Protein AF-A0A812BAP0-F1 (afdb_monomer_lite)

Radius of gyration: 47.54 Å; chains: 1; bounding box: 132×73×142 Å

Organism: Acanthosepion pharaonis (NCBI:txid158019)

Structure (mmCIF, N/CA/C/O backbone):
data_AF-A0A812BAP0-F1
#
_entry.id   AF-A0A812BAP0-F1
#
loop_
_atom_site.group_PDB
_atom_site.id
_atom_site.type_symbol
_atom_site.label_atom_id
_atom_site.label_alt_id
_atom_site.label_comp_id
_atom_site.label_asym_id
_atom_site.label_entity_id
_atom_site.label_seq_id
_atom_site.pdbx_PDB_ins_code
_atom_site.Cartn_x
_atom_site.Cartn_y
_atom_site.Cartn_z
_atom_site.occupancy
_atom_site.B_iso_or_equiv
_atom_site.auth_seq_id
_atom_site.auth_comp_id
_atom_site.auth_asym_id
_atom_site.auth_atom_id
_atom_site.pdbx_PDB_model_num
ATOM 1 N N . MET A 1 1 ? 68.201 -1.875 -57.835 1.00 40.97 1 MET A N 1
ATOM 2 C CA . MET A 1 1 ? 67.893 -0.607 -58.523 1.00 40.97 1 MET A CA 1
ATOM 3 C C . MET A 1 1 ? 67.011 -0.984 -59.705 1.00 40.97 1 MET A C 1
ATOM 5 O O . MET A 1 1 ? 67.448 -1.806 -60.489 1.00 40.97 1 MET A O 1
ATOM 9 N N . ASP A 1 2 ? 65.737 -0.622 -59.831 1.00 42.19 2 ASP A N 1
ATOM 10 C CA . ASP A 1 2 ? 64.957 0.425 -59.176 1.00 42.19 2 ASP A CA 1
ATOM 11 C C . ASP A 1 2 ? 63.462 0.088 -59.202 1.00 42.19 2 ASP A C 1
ATOM 13 O O . ASP A 1 2 ? 62.954 -0.503 -60.154 1.00 42.19 2 ASP A O 1
ATOM 17 N N . GLN A 1 3 ? 62.762 0.508 -58.149 1.00 43.91 3 GLN A N 1
ATOM 18 C CA . GLN A 1 3 ? 61.306 0.583 -58.102 1.00 43.91 3 GLN A CA 1
ATOM 19 C C . GLN A 1 3 ? 60.842 1.856 -58.825 1.00 43.91 3 GLN A C 1
ATOM 21 O O . GLN A 1 3 ? 61.352 2.944 -58.564 1.00 43.91 3 GLN A O 1
ATOM 26 N N . LYS A 1 4 ? 59.826 1.748 -59.680 1.00 45.56 4 LYS A N 1
ATOM 27 C CA . LYS A 1 4 ? 58.996 2.877 -60.130 1.00 45.56 4 LYS A CA 1
ATOM 28 C C . LYS A 1 4 ? 57.551 2.393 -60.165 1.00 45.56 4 LYS A C 1
ATOM 30 O O . LYS A 1 4 ? 57.311 1.270 -60.579 1.00 45.56 4 LYS A O 1
ATOM 35 N N . SER A 1 5 ? 56.519 3.155 -59.857 1.00 49.06 5 SER A N 1
ATOM 36 C CA . SER A 1 5 ? 56.294 4.372 -59.083 1.00 49.06 5 SER A CA 1
ATOM 37 C C . SER A 1 5 ? 54.770 4.496 -59.150 1.00 49.06 5 SER A C 1
ATOM 39 O O . SER A 1 5 ? 54.186 4.433 -60.233 1.00 49.06 5 SER A O 1
ATOM 41 N N . VAL A 1 6 ? 54.124 4.558 -57.992 1.00 54.75 6 VAL A N 1
ATOM 42 C CA . VAL A 1 6 ? 52.671 4.666 -57.837 1.00 54.75 6 VAL A CA 1
ATOM 43 C C . VAL A 1 6 ? 52.218 6.055 -58.272 1.00 54.75 6 VAL A C 1
ATOM 45 O O . VAL A 1 6 ? 52.682 7.039 -57.706 1.00 54.75 6 VAL A O 1
ATOM 48 N N . VAL A 1 7 ? 51.239 6.149 -59.176 1.00 45.28 7 VAL A N 1
ATOM 49 C CA . VAL A 1 7 ? 50.392 7.349 -59.272 1.00 45.28 7 VAL A CA 1
ATOM 50 C C . VAL A 1 7 ? 48.935 6.929 -59.460 1.00 45.28 7 VAL A C 1
ATOM 52 O O . VAL A 1 7 ? 48.417 6.834 -60.569 1.00 45.28 7 VAL A O 1
ATOM 55 N N . SER A 1 8 ? 48.273 6.659 -58.335 1.00 48.34 8 SER A N 1
ATOM 56 C CA . SER A 1 8 ? 46.820 6.524 -58.271 1.00 48.34 8 SER A CA 1
ATOM 57 C C . SER A 1 8 ? 46.165 7.901 -58.232 1.00 48.34 8 SER A C 1
ATOM 59 O O . SER A 1 8 ? 46.428 8.712 -57.342 1.00 48.34 8 SER A O 1
ATOM 61 N N . ASN A 1 9 ? 45.263 8.113 -59.187 1.00 50.53 9 ASN A N 1
ATOM 62 C CA . ASN A 1 9 ? 44.262 9.172 -59.226 1.00 50.53 9 ASN A CA 1
ATOM 63 C C . ASN A 1 9 ? 43.607 9.404 -57.855 1.00 50.53 9 ASN A C 1
ATOM 65 O O . ASN A 1 9 ? 42.985 8.501 -57.294 1.00 50.53 9 ASN A O 1
ATOM 69 N N . ARG A 1 10 ? 43.624 10.649 -57.371 1.00 53.41 10 ARG A N 1
ATOM 70 C CA . ARG A 1 10 ? 42.601 11.139 -56.438 1.00 53.41 10 ARG A CA 1
ATOM 71 C C . ARG A 1 10 ? 42.047 12.467 -56.920 1.00 53.41 10 ARG A C 1
ATOM 73 O O . ARG A 1 10 ? 42.516 13.546 -56.568 1.00 53.41 10 ARG A O 1
ATOM 80 N N . THR A 1 11 ? 40.993 12.343 -57.713 1.00 51.78 11 THR A N 1
ATOM 81 C CA . THR A 1 11 ? 40.000 13.374 -57.989 1.00 51.78 11 THR A CA 1
ATOM 82 C C . THR A 1 11 ? 39.493 13.916 -56.651 1.00 51.78 11 THR A C 1
ATOM 84 O O . THR A 1 11 ? 38.839 13.219 -55.877 1.00 51.78 11 THR A O 1
ATOM 87 N N . ARG A 1 12 ? 39.862 15.156 -56.331 1.00 52.16 12 ARG A N 1
ATOM 88 C CA . ARG A 1 12 ? 39.456 15.852 -55.106 1.00 52.16 12 ARG A CA 1
ATOM 89 C C . ARG A 1 12 ? 37.979 16.242 -55.247 1.00 52.16 12 ARG A C 1
ATOM 91 O O . ARG A 1 12 ? 37.667 17.266 -55.849 1.00 52.16 12 ARG A O 1
ATOM 98 N N . SER A 1 13 ? 37.067 15.434 -54.705 1.00 54.16 13 SER A N 1
ATOM 99 C CA . SER A 1 13 ? 35.648 15.783 -54.587 1.00 54.16 13 SER A CA 1
ATOM 100 C C . SER A 1 13 ? 35.487 16.931 -53.582 1.00 54.16 13 SER A C 1
ATOM 102 O O . SER A 1 13 ? 35.484 16.754 -52.368 1.00 54.16 13 SER A O 1
ATOM 104 N N . ARG A 1 14 ? 35.385 18.163 -54.088 1.00 56.78 14 ARG A N 1
ATOM 105 C CA . ARG A 1 14 ? 35.147 19.374 -53.279 1.00 56.78 14 ARG A CA 1
ATOM 106 C C . ARG A 1 14 ? 33.665 19.613 -52.954 1.00 56.78 14 ARG A C 1
ATOM 108 O O . ARG A 1 14 ? 33.292 20.728 -52.611 1.00 56.78 14 ARG A O 1
ATOM 115 N N . PHE A 1 15 ? 32.814 18.591 -53.024 1.00 54.56 15 PHE A N 1
ATOM 116 C CA . PHE A 1 15 ? 31.372 18.754 -52.839 1.00 54.56 15 PHE A CA 1
ATOM 117 C C . PHE A 1 15 ? 30.792 17.652 -51.940 1.00 54.56 15 PHE A C 1
ATOM 119 O O . PHE A 1 15 ? 30.201 16.692 -52.416 1.00 54.56 15 PHE A O 1
ATOM 126 N N . SER A 1 16 ? 31.002 17.754 -50.622 1.00 55.56 16 SER A N 1
ATOM 127 C CA . SER A 1 16 ? 30.275 16.918 -49.641 1.00 55.56 16 SER A CA 1
ATOM 128 C C . SER A 1 16 ? 30.126 17.512 -48.228 1.00 55.56 16 SER A C 1
ATOM 130 O O . SER A 1 16 ? 29.439 16.930 -47.396 1.00 55.56 16 SER A O 1
ATOM 132 N N . SER A 1 17 ? 30.701 18.686 -47.921 1.00 57.88 17 SER A N 1
ATOM 133 C CA . SER A 1 17 ? 30.733 19.212 -46.537 1.00 57.88 17 SER A CA 1
ATOM 134 C C . SER A 1 17 ? 29.555 20.127 -46.155 1.00 57.88 17 SER A C 1
ATOM 136 O O . SER A 1 17 ? 29.166 20.165 -44.989 1.00 57.88 17 SER A O 1
ATOM 138 N N . ALA A 1 18 ? 28.951 20.843 -47.110 1.00 59.50 18 ALA A N 1
ATOM 139 C CA . ALA A 1 18 ? 27.829 21.753 -46.850 1.00 59.50 18 ALA A CA 1
ATOM 140 C C . ALA A 1 18 ? 26.566 21.073 -46.264 1.00 59.50 18 ALA A C 1
ATOM 142 O O . ALA A 1 18 ? 26.061 21.571 -45.255 1.00 59.50 18 ALA A O 1
ATOM 143 N N . PRO A 1 19 ? 26.075 19.929 -46.794 1.00 65.75 19 PRO A N 1
ATOM 144 C CA . PRO A 1 19 ? 24.905 19.261 -46.215 1.00 65.75 19 PRO A CA 1
ATOM 145 C C . PRO A 1 19 ? 25.179 18.723 -44.802 1.00 65.75 19 PRO A C 1
ATOM 147 O O . PRO A 1 19 ? 24.307 18.793 -43.943 1.00 65.75 19 PRO A O 1
ATOM 150 N N . SER A 1 20 ? 26.406 18.275 -44.514 1.00 72.06 20 SER A N 1
ATOM 151 C CA . SER A 1 20 ? 26.779 17.774 -43.184 1.00 72.06 20 SER A CA 1
ATOM 152 C C . SER A 1 20 ? 26.798 18.872 -42.115 1.00 72.06 20 SER A C 1
ATOM 154 O O . SER A 1 20 ? 26.376 18.629 -40.988 1.00 72.06 20 SER A O 1
ATOM 156 N N . LYS A 1 21 ? 27.256 20.087 -42.451 1.00 81.75 21 LYS A N 1
ATOM 157 C CA . LYS A 1 21 ? 27.250 21.227 -41.517 1.00 81.75 21 LYS A CA 1
ATOM 158 C C . LYS A 1 21 ? 25.835 21.732 -41.237 1.00 81.75 21 LYS A C 1
ATOM 160 O O . LYS A 1 21 ? 25.510 22.027 -40.093 1.00 81.75 21 LYS A O 1
ATOM 165 N N . ALA A 1 22 ? 24.980 21.780 -42.259 1.00 83.06 22 ALA A N 1
ATOM 166 C CA . ALA A 1 22 ? 23.578 22.161 -42.091 1.00 83.06 22 ALA A CA 1
ATOM 167 C C . ALA A 1 22 ? 22.813 21.183 -41.179 1.00 83.06 22 ALA A C 1
ATOM 169 O O . ALA A 1 22 ? 21.964 21.605 -40.397 1.00 83.06 22 ALA A O 1
ATOM 170 N N . LEU A 1 23 ? 23.132 19.886 -41.246 1.00 86.94 23 LEU A N 1
ATOM 171 C CA . LEU A 1 23 ? 22.568 18.877 -40.347 1.00 86.94 23 LEU A CA 1
ATOM 172 C C . LEU A 1 23 ? 23.047 19.045 -38.900 1.00 86.94 23 LEU A C 1
ATOM 174 O O . LEU A 1 23 ? 22.227 18.952 -37.992 1.00 86.94 23 LEU A O 1
ATOM 178 N N . ALA A 1 24 ? 24.331 19.345 -38.684 1.00 86.81 24 ALA A N 1
ATOM 179 C CA . ALA A 1 24 ? 24.871 19.584 -37.344 1.00 86.81 24 ALA A CA 1
ATOM 180 C C . ALA A 1 24 ? 24.184 20.773 -36.649 1.00 86.81 24 ALA A C 1
ATOM 182 O O . ALA A 1 24 ? 23.691 20.631 -35.536 1.00 86.81 24 ALA A O 1
ATOM 183 N N . VAL A 1 25 ? 24.033 21.902 -37.351 1.00 93.31 25 VAL A N 1
ATOM 184 C CA . VAL A 1 25 ? 23.335 23.087 -36.817 1.00 93.31 25 VAL A CA 1
ATOM 185 C C . VAL A 1 25 ? 21.867 22.785 -36.490 1.00 93.31 25 VAL A C 1
ATOM 187 O O . VAL A 1 25 ? 21.340 23.254 -35.485 1.00 93.31 25 VAL A O 1
ATOM 190 N N . ARG A 1 26 ? 21.187 21.970 -37.310 1.00 89.25 26 ARG A N 1
ATOM 191 C CA . ARG A 1 26 ? 19.809 21.537 -37.022 1.00 89.25 26 ARG A CA 1
ATOM 192 C C . ARG A 1 26 ? 19.734 20.639 -35.788 1.00 89.25 26 ARG A C 1
ATOM 194 O O . ARG A 1 26 ? 18.820 20.809 -34.990 1.00 89.25 26 ARG A O 1
ATOM 201 N N . ALA A 1 27 ? 20.681 19.721 -35.620 1.00 93.31 27 ALA A N 1
ATOM 202 C CA . ALA A 1 27 ? 20.744 18.860 -34.442 1.00 93.31 27 ALA A CA 1
ATOM 203 C C . ALA A 1 27 ? 20.991 19.668 -33.156 1.00 93.31 27 ALA A C 1
ATOM 205 O O . ALA A 1 27 ? 20.333 19.425 -32.149 1.00 93.31 27 ALA A O 1
ATOM 206 N N . GLU A 1 28 ? 21.875 20.668 -33.204 1.00 90.00 28 GLU A N 1
ATOM 207 C CA . GLU A 1 28 ? 22.127 21.583 -32.082 1.00 90.00 28 GLU A CA 1
ATOM 208 C C . GLU A 1 28 ? 20.892 22.424 -31.731 1.00 90.00 28 GLU A C 1
ATOM 210 O O . GLU A 1 28 ? 20.547 22.562 -30.559 1.00 90.00 28 GLU A O 1
ATOM 215 N N . LEU A 1 29 ? 20.173 22.935 -32.735 1.00 96.00 29 LEU A N 1
ATOM 216 C CA . LEU A 1 29 ? 18.938 23.694 -32.532 1.00 96.00 29 LEU A CA 1
ATOM 217 C C . LEU A 1 29 ? 17.822 22.835 -31.916 1.00 96.00 29 LEU A C 1
ATOM 219 O O . LEU A 1 29 ? 17.140 23.283 -30.996 1.00 96.00 29 LEU A O 1
ATOM 223 N N . GLU A 1 30 ? 17.639 21.602 -32.389 1.00 90.12 30 GLU A N 1
ATOM 224 C CA . GLU A 1 30 ? 16.666 20.670 -31.805 1.00 90.12 30 GLU A CA 1
ATOM 225 C C . GLU A 1 30 ? 17.053 20.262 -30.374 1.00 90.12 30 GLU A C 1
ATOM 227 O O . GLU A 1 30 ? 16.192 20.219 -29.495 1.00 90.12 30 GLU A O 1
ATOM 232 N N . MET A 1 31 ? 18.347 20.068 -30.090 1.00 92.62 31 MET A N 1
ATOM 233 C CA . MET A 1 31 ? 18.837 19.832 -28.727 1.00 92.62 31 MET A CA 1
ATOM 234 C C . MET A 1 31 ? 18.548 21.025 -27.806 1.00 92.62 31 MET A C 1
ATOM 236 O O . MET A 1 31 ? 18.064 20.837 -26.689 1.00 92.62 31 MET A O 1
ATOM 240 N N . ALA A 1 32 ? 18.791 22.251 -28.274 1.00 94.25 32 ALA A N 1
ATOM 241 C CA . ALA A 1 32 ? 18.518 23.464 -27.507 1.00 94.25 32 ALA A CA 1
ATOM 242 C C . ALA A 1 32 ? 17.018 23.631 -27.207 1.00 94.25 32 ALA A C 1
ATOM 244 O O . ALA A 1 32 ? 16.645 23.950 -26.077 1.00 94.25 32 ALA A O 1
ATOM 245 N N . LYS A 1 33 ? 16.143 23.349 -28.182 1.00 96.81 33 LYS A N 1
ATOM 246 C CA . LYS A 1 33 ? 14.685 23.343 -27.972 1.00 96.81 33 LYS A CA 1
ATOM 247 C C . LYS A 1 33 ? 14.257 22.288 -26.956 1.00 96.81 33 LYS A C 1
ATOM 249 O O . LYS A 1 33 ? 13.459 22.590 -26.072 1.00 96.81 33 LYS A O 1
ATOM 254 N N . ALA A 1 34 ? 14.791 21.071 -27.061 1.00 94.62 34 ALA A N 1
ATOM 255 C CA . ALA A 1 34 ? 14.497 20.003 -26.111 1.00 94.62 34 ALA A CA 1
ATOM 256 C C . ALA A 1 34 ? 14.930 20.385 -24.683 1.00 94.62 34 ALA A C 1
ATOM 258 O O . ALA A 1 34 ? 14.182 20.153 -23.733 1.00 94.62 34 ALA A O 1
ATOM 259 N N . GLY A 1 35 ? 16.088 21.041 -24.539 1.00 96.19 35 GLY A N 1
ATOM 260 C CA . GLY A 1 35 ? 16.552 21.593 -23.265 1.00 96.19 35 GLY A CA 1
ATOM 261 C C . GLY A 1 35 ? 15.612 22.660 -22.697 1.00 96.19 35 GLY A C 1
ATOM 262 O O . GLY A 1 35 ? 15.258 22.600 -21.521 1.00 96.19 35 GLY A O 1
ATOM 263 N N . LEU A 1 36 ? 15.140 23.593 -23.529 1.00 94.69 36 LEU A N 1
ATOM 264 C CA . LEU A 1 36 ? 14.197 24.633 -23.106 1.00 94.69 36 LEU A CA 1
ATOM 265 C C . LEU A 1 36 ? 12.864 24.042 -22.628 1.00 94.69 36 LEU A C 1
ATOM 267 O O . LEU A 1 36 ? 12.376 24.424 -21.567 1.00 94.69 36 LEU A O 1
ATOM 271 N N . LEU A 1 37 ? 12.307 23.076 -23.364 1.00 96.94 37 LEU A N 1
ATOM 272 C CA . LEU A 1 37 ? 11.063 22.400 -22.979 1.00 96.94 37 LEU A CA 1
ATOM 273 C C . LEU A 1 37 ? 11.196 21.658 -21.643 1.00 96.94 37 LEU A C 1
ATOM 275 O O . LEU A 1 37 ? 10.258 21.641 -20.842 1.00 96.94 37 LEU A O 1
ATOM 279 N N . PHE A 1 38 ? 12.357 21.052 -21.386 1.00 97.19 38 PHE A N 1
ATOM 280 C CA . PHE A 1 38 ? 12.630 20.401 -20.108 1.00 97.19 38 PHE A CA 1
ATOM 281 C C . PHE A 1 38 ? 12.654 21.412 -18.957 1.00 97.19 38 PHE A C 1
ATOM 283 O O . PHE A 1 38 ? 11.954 21.219 -17.963 1.00 97.19 38 PHE A O 1
ATOM 290 N N . VAL A 1 39 ? 13.392 22.514 -19.120 1.00 98.19 39 VAL A N 1
ATOM 291 C CA . VAL A 1 39 ? 13.473 23.585 -18.115 1.00 98.19 39 VAL A CA 1
ATOM 292 C C . VAL A 1 39 ? 12.098 24.202 -17.851 1.00 98.19 39 VAL A C 1
ATOM 294 O O . VAL A 1 39 ? 11.739 24.437 -16.699 1.00 98.19 39 VAL A O 1
ATOM 297 N N . GLU A 1 40 ? 11.285 24.414 -18.887 1.00 97.31 40 GLU A N 1
ATOM 298 C CA . GLU A 1 40 ? 9.922 24.930 -18.732 1.00 97.31 40 GLU A CA 1
ATOM 299 C C . GLU A 1 40 ? 9.045 23.977 -17.907 1.00 97.31 40 GLU A C 1
ATOM 301 O O . GLU A 1 40 ? 8.341 24.404 -16.987 1.00 97.31 40 GLU A O 1
ATOM 306 N N . ARG A 1 41 ? 9.108 22.672 -18.195 1.00 97.19 41 ARG A N 1
ATOM 307 C CA . ARG A 1 41 ? 8.366 21.659 -17.436 1.00 97.19 41 ARG A CA 1
ATOM 308 C C . ARG A 1 41 ? 8.828 21.586 -15.983 1.00 97.19 41 ARG A C 1
ATOM 310 O O . ARG A 1 41 ? 7.993 21.433 -15.092 1.00 97.19 41 ARG A O 1
ATOM 317 N N . GLU A 1 42 ? 10.130 21.705 -15.741 1.00 95.75 42 GLU A N 1
ATOM 318 C CA . GLU A 1 42 ? 10.698 21.722 -14.394 1.00 95.75 42 GLU A CA 1
ATOM 319 C C . GLU A 1 42 ? 10.247 22.961 -13.606 1.00 95.75 42 GLU A C 1
ATOM 321 O O . GLU A 1 42 ? 9.825 22.839 -12.455 1.00 95.75 42 GLU A O 1
ATOM 326 N N . ASN A 1 43 ? 10.254 24.140 -14.235 1.00 96.25 43 ASN A N 1
ATOM 327 C CA . ASN A 1 43 ? 9.766 25.377 -13.624 1.00 96.25 43 ASN A CA 1
ATOM 328 C C . ASN A 1 43 ? 8.277 25.287 -13.276 1.00 96.25 43 ASN A C 1
ATOM 330 O O . ASN A 1 43 ? 7.912 25.565 -12.136 1.00 96.25 43 ASN A O 1
ATOM 334 N N . LYS A 1 44 ? 7.435 24.797 -14.197 1.00 97.69 44 LYS A N 1
ATOM 335 C CA . LYS A 1 44 ? 6.003 24.560 -13.936 1.00 97.69 44 LYS A CA 1
ATOM 336 C C . LYS A 1 44 ? 5.778 23.629 -12.748 1.00 97.69 44 LYS A C 1
ATOM 338 O O . LYS A 1 44 ? 4.897 23.866 -11.924 1.00 97.69 44 LYS A O 1
ATOM 343 N N . LEU A 1 45 ? 6.581 22.571 -12.636 1.00 97.12 45 LEU A N 1
ATOM 344 C CA . LEU A 1 45 ? 6.495 21.650 -11.506 1.00 97.12 45 LEU A CA 1
ATOM 345 C C . LEU A 1 45 ? 6.922 22.322 -10.193 1.00 97.12 45 LEU A C 1
ATOM 347 O O . LEU A 1 45 ? 6.294 22.098 -9.158 1.00 97.12 45 LEU A O 1
ATOM 351 N N . ARG A 1 46 ? 7.958 23.168 -10.230 1.00 96.69 46 ARG A N 1
ATOM 352 C CA . ARG A 1 46 ? 8.432 23.927 -9.066 1.00 96.69 46 ARG A CA 1
ATOM 353 C C . ARG A 1 46 ? 7.401 24.951 -8.592 1.00 96.69 46 ARG A C 1
ATOM 355 O O . ARG A 1 46 ? 7.165 25.040 -7.392 1.00 96.69 46 ARG A O 1
ATOM 362 N N . GLU A 1 47 ? 6.756 25.662 -9.512 1.00 97.50 47 GLU A N 1
ATOM 363 C CA . GLU A 1 47 ? 5.670 26.604 -9.213 1.00 97.50 47 GLU A CA 1
ATOM 364 C C . GLU A 1 47 ? 4.459 25.897 -8.601 1.00 97.50 47 GLU A C 1
ATOM 366 O O . GLU A 1 47 ? 3.965 26.315 -7.555 1.00 97.50 47 GLU A O 1
ATOM 371 N N . ALA A 1 48 ? 4.013 24.787 -9.201 1.00 97.06 48 ALA A N 1
ATOM 372 C CA . ALA A 1 48 ? 2.909 23.995 -8.664 1.00 97.06 48 ALA A CA 1
ATOM 373 C C . ALA A 1 48 ? 3.223 23.478 -7.252 1.00 97.06 48 ALA A C 1
ATOM 375 O O . ALA A 1 48 ? 2.383 23.572 -6.360 1.00 97.06 48 ALA A O 1
ATOM 376 N N . LYS A 1 49 ? 4.451 22.991 -7.026 1.00 97.00 49 LYS A N 1
ATOM 377 C CA . LYS A 1 49 ? 4.899 22.549 -5.702 1.00 97.00 49 LYS A CA 1
ATOM 378 C C . LYS A 1 49 ? 4.895 23.695 -4.689 1.00 97.00 49 LYS A C 1
ATOM 380 O O . LYS A 1 49 ? 4.343 23.530 -3.609 1.00 97.00 49 LYS A O 1
ATOM 385 N N . ALA A 1 50 ? 5.478 24.842 -5.038 1.00 97.12 50 ALA A N 1
ATOM 386 C CA . ALA A 1 50 ? 5.530 26.003 -4.153 1.00 97.12 50 ALA A CA 1
ATOM 387 C C . ALA A 1 50 ? 4.123 26.501 -3.790 1.00 97.12 50 ALA A C 1
ATOM 389 O O . ALA A 1 50 ? 3.868 26.848 -2.638 1.00 97.12 50 ALA A O 1
ATOM 390 N N . LYS A 1 51 ? 3.190 26.469 -4.750 1.00 97.44 51 LYS A N 1
ATOM 391 C CA . LYS A 1 51 ? 1.784 26.798 -4.509 1.00 97.44 51 LYS A CA 1
ATOM 392 C C . LYS A 1 51 ? 1.143 25.835 -3.507 1.00 97.44 51 LYS A C 1
ATOM 394 O O . LYS A 1 51 ? 0.591 26.303 -2.516 1.00 97.44 51 LYS A O 1
ATOM 399 N N . MET A 1 52 ? 1.264 24.524 -3.726 1.00 97.06 52 MET A N 1
ATOM 400 C CA . MET A 1 52 ? 0.713 23.513 -2.811 1.00 97.06 52 MET A CA 1
ATOM 401 C C . MET A 1 52 ? 1.292 23.641 -1.398 1.00 97.06 52 MET A C 1
ATOM 403 O O . MET A 1 52 ? 0.548 23.594 -0.429 1.00 97.06 52 MET A O 1
ATOM 407 N N . GLU A 1 53 ? 2.602 23.861 -1.276 1.00 95.31 53 GLU A N 1
ATOM 408 C CA . GLU A 1 53 ? 3.262 24.033 0.024 1.00 95.31 53 GLU A CA 1
ATOM 409 C C . GLU A 1 53 ? 2.794 25.311 0.741 1.00 95.31 53 GLU A C 1
ATOM 411 O O . GLU A 1 53 ? 2.629 25.329 1.960 1.00 95.31 53 GLU A O 1
ATOM 416 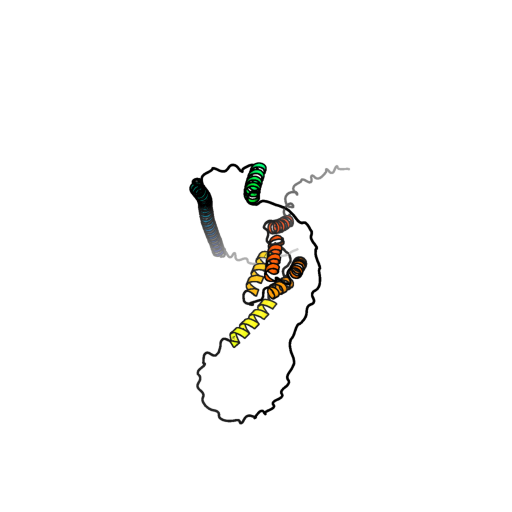N N . SER A 1 54 ? 2.558 26.397 -0.002 1.00 95.62 54 SER A N 1
ATOM 417 C CA . SER A 1 54 ? 1.996 27.619 0.581 1.00 95.62 54 SER A CA 1
ATOM 418 C C . SER A 1 54 ? 0.562 27.412 1.077 1.00 95.62 54 SER A C 1
ATOM 420 O O . SER A 1 54 ? 0.223 27.867 2.167 1.00 95.62 54 SER A O 1
ATOM 422 N N . GLU A 1 55 ? -0.256 26.677 0.319 1.00 96.81 55 GLU A N 1
ATOM 423 C CA . GLU A 1 55 ? -1.635 26.351 0.685 1.00 96.81 55 GLU A CA 1
ATOM 424 C C . GLU A 1 55 ? -1.678 25.445 1.924 1.00 96.81 55 GLU A C 1
ATOM 426 O O . GLU A 1 55 ? -2.419 25.720 2.868 1.00 96.81 55 GLU A O 1
ATOM 431 N N . GLU A 1 56 ? -0.807 24.436 1.987 1.00 96.12 56 GLU A N 1
ATOM 432 C CA . GLU A 1 56 ? -0.643 23.558 3.149 1.00 96.12 56 GLU A CA 1
ATOM 433 C C . GLU A 1 56 ? -0.352 24.349 4.432 1.00 96.12 56 GLU A C 1
ATOM 435 O O . GLU A 1 56 ? -1.047 24.170 5.432 1.00 96.12 56 GLU A O 1
ATOM 440 N N . LYS A 1 57 ? 0.590 25.301 4.386 1.00 96.56 57 LYS A N 1
ATOM 441 C CA . LYS A 1 57 ? 0.923 26.158 5.540 1.00 96.56 57 LYS A CA 1
ATOM 442 C C . LYS A 1 57 ? -0.259 27.011 5.997 1.00 96.56 57 LYS A C 1
ATOM 444 O O . LYS A 1 57 ? -0.469 27.190 7.196 1.00 96.56 57 LYS A O 1
ATOM 449 N N . THR A 1 58 ? -1.052 27.538 5.062 1.00 96.19 58 THR A N 1
ATOM 450 C CA . THR A 1 58 ? -2.249 28.314 5.426 1.00 96.19 58 THR A CA 1
ATOM 451 C C . THR A 1 58 ? -3.317 27.448 6.088 1.00 96.19 58 THR A C 1
ATOM 453 O O . THR A 1 58 ? -3.919 27.872 7.075 1.00 96.19 58 THR A O 1
ATOM 456 N N . LEU A 1 59 ? -3.522 26.224 5.594 1.00 96.62 59 LEU A N 1
ATOM 457 C CA . LEU A 1 59 ? -4.472 25.277 6.172 1.00 96.62 59 LEU A CA 1
ATOM 458 C C . LEU A 1 59 ? -4.024 24.792 7.552 1.00 96.62 59 LEU A C 1
ATOM 460 O O . LEU A 1 59 ? -4.863 24.611 8.431 1.00 96.62 59 LEU A O 1
ATOM 464 N N . GLU A 1 60 ? -2.723 24.606 7.766 1.00 95.88 60 GLU A N 1
ATOM 465 C CA . GLU A 1 60 ? -2.165 24.247 9.070 1.00 95.88 60 GLU A CA 1
ATOM 466 C C . GLU A 1 60 ? -2.439 25.335 10.116 1.00 95.88 60 GLU A C 1
ATOM 468 O O . GLU A 1 60 ? -2.982 25.038 11.182 1.00 95.88 60 GLU A O 1
ATOM 473 N N . ALA A 1 61 ? -2.187 26.603 9.774 1.00 95.81 61 ALA A N 1
ATOM 474 C CA . ALA A 1 61 ? -2.506 27.732 10.646 1.00 95.81 61 ALA A CA 1
ATOM 475 C C . ALA A 1 61 ? -4.014 27.820 10.954 1.00 95.81 61 ALA A C 1
ATOM 477 O O . ALA A 1 61 ? -4.403 28.031 12.103 1.00 95.81 61 ALA A O 1
ATOM 478 N N . GLN A 1 62 ? -4.879 27.600 9.956 1.00 96.19 62 GLN A N 1
ATOM 479 C CA . GLN A 1 62 ? -6.332 27.543 10.167 1.00 96.19 62 GLN A CA 1
ATOM 480 C C . GLN A 1 62 ? -6.736 26.399 11.101 1.00 96.19 62 GLN A C 1
ATOM 482 O O . GLN A 1 62 ? -7.589 26.581 11.969 1.00 96.19 62 GLN A O 1
ATOM 487 N N . ARG A 1 63 ? -6.117 25.223 10.953 1.00 97.50 63 ARG A N 1
ATOM 488 C CA . ARG A 1 63 ? -6.357 24.072 11.828 1.00 97.50 63 ARG A CA 1
ATOM 489 C C . ARG A 1 63 ? -5.980 24.371 13.271 1.00 97.50 63 ARG A C 1
ATOM 491 O O . ARG A 1 63 ? -6.732 24.014 14.172 1.00 97.50 63 ARG A O 1
ATOM 498 N N . GLU A 1 64 ? -4.842 25.022 13.492 1.00 95.19 64 GLU A N 1
ATOM 499 C CA . GLU A 1 64 ? -4.405 25.408 14.832 1.00 95.19 64 GLU A CA 1
ATOM 500 C C . GLU A 1 64 ? -5.379 26.404 15.477 1.00 95.19 64 GLU A C 1
ATOM 502 O O . GLU A 1 64 ? -5.737 26.239 16.644 1.00 95.19 64 GLU A O 1
ATOM 507 N N . ILE A 1 65 ? -5.857 27.394 14.714 1.00 96.75 65 ILE A N 1
ATOM 508 C CA . ILE A 1 65 ? -6.884 28.338 15.177 1.00 96.75 65 ILE A CA 1
ATOM 509 C C . ILE A 1 65 ? -8.161 27.585 15.562 1.00 96.75 65 ILE A C 1
ATOM 511 O O . ILE A 1 65 ? -8.618 27.714 16.695 1.00 96.75 65 ILE A O 1
ATOM 515 N N . ALA A 1 66 ? -8.684 26.730 14.679 1.00 95.38 66 ALA A N 1
ATOM 516 C CA . ALA A 1 66 ? -9.909 25.972 14.931 1.00 95.38 66 ALA A CA 1
ATOM 517 C C . ALA A 1 66 ? -9.797 25.040 16.153 1.00 95.38 66 ALA A C 1
ATOM 519 O O . ALA A 1 66 ? -10.758 24.883 16.905 1.00 95.38 66 ALA A O 1
ATOM 520 N N . LEU A 1 67 ? -8.625 24.436 16.388 1.00 94.94 67 LEU A N 1
ATOM 521 C CA . LEU A 1 67 ? -8.370 23.636 17.591 1.00 94.94 67 LEU A CA 1
ATOM 522 C C . LEU A 1 67 ? -8.410 24.489 18.861 1.00 94.94 67 LEU A C 1
ATOM 524 O O . LEU A 1 67 ? -9.010 24.074 19.852 1.00 94.94 67 LEU A O 1
ATOM 528 N N . LYS A 1 68 ? -7.792 25.675 18.836 1.00 96.62 68 LYS A N 1
ATOM 529 C CA . LYS A 1 68 ? -7.809 26.605 19.974 1.00 96.62 68 LYS A CA 1
ATOM 530 C C . LYS A 1 68 ? -9.216 27.131 20.248 1.00 96.62 68 LYS A C 1
ATOM 532 O O . LYS A 1 68 ? -9.619 27.179 21.404 1.00 96.62 68 LYS A O 1
ATOM 537 N N . GLU A 1 69 ? -9.977 27.456 19.208 1.00 94.12 69 GLU A N 1
ATOM 538 C CA . GLU A 1 69 ? -11.376 27.880 19.326 1.00 94.12 69 GLU A CA 1
ATOM 539 C C . GLU A 1 69 ? -12.266 26.767 19.889 1.00 94.12 69 GLU A C 1
ATOM 541 O O . GLU A 1 69 ? -13.044 27.006 20.810 1.00 94.12 69 GLU A O 1
ATOM 546 N N . ALA A 1 70 ? -12.122 25.533 19.398 1.00 92.69 70 ALA A N 1
ATOM 547 C CA . ALA A 1 70 ? -12.866 24.389 19.918 1.00 92.69 70 ALA A CA 1
ATOM 548 C C . ALA A 1 70 ? -12.518 24.093 21.387 1.00 92.69 70 ALA A C 1
ATOM 550 O O . ALA A 1 70 ? -13.412 23.802 22.182 1.00 92.69 70 ALA A O 1
ATOM 551 N N . ALA A 1 71 ? -11.239 24.200 21.760 1.00 92.25 71 ALA A N 1
ATOM 552 C CA . ALA A 1 71 ? -10.796 24.032 23.141 1.00 92.25 71 ALA A CA 1
ATOM 553 C C . ALA A 1 71 ? -11.348 25.132 24.062 1.00 92.25 71 ALA A C 1
ATOM 555 O O . ALA A 1 71 ? -11.825 24.823 25.153 1.00 92.25 71 ALA A O 1
ATOM 556 N N . LEU A 1 72 ? -11.330 26.394 23.615 1.00 90.81 72 LEU A N 1
ATOM 557 C CA . LEU A 1 72 ? -11.915 27.512 24.355 1.00 90.81 72 LEU A CA 1
ATOM 558 C C . LEU A 1 72 ? -13.416 27.303 24.559 1.00 90.81 72 LEU A C 1
ATOM 560 O O . LEU A 1 72 ? -13.892 27.425 25.681 1.00 90.81 72 LEU A O 1
ATOM 564 N N . LYS A 1 73 ? -14.139 26.910 23.505 1.00 93.38 73 LYS A N 1
ATOM 565 C CA . LYS A 1 73 ? -15.577 26.640 23.574 1.00 93.38 73 LYS A CA 1
ATOM 566 C C . LYS A 1 73 ? -15.913 25.503 24.540 1.00 93.38 73 LYS A C 1
ATOM 568 O O . LYS A 1 73 ? -16.845 25.632 25.322 1.00 93.38 73 LYS A O 1
ATOM 573 N N . ALA A 1 74 ? -15.151 24.409 24.516 1.00 90.62 74 ALA A N 1
ATOM 574 C CA . ALA A 1 74 ? -15.348 23.298 25.448 1.00 90.62 74 ALA A CA 1
ATOM 575 C C . ALA A 1 74 ? -15.085 23.713 26.908 1.00 90.62 74 ALA A C 1
ATOM 577 O O . ALA A 1 74 ? -15.777 23.262 27.819 1.00 90.62 74 ALA A O 1
ATOM 578 N N . PHE A 1 75 ? -14.093 24.580 27.134 1.00 89.00 75 PHE A N 1
ATOM 579 C CA . PHE A 1 75 ? -13.812 25.129 28.459 1.00 89.00 75 PHE A CA 1
ATOM 580 C C . PHE A 1 75 ? -14.899 26.108 28.921 1.00 89.00 75 PHE A C 1
ATOM 582 O O . PHE A 1 75 ? -15.336 26.030 30.063 1.00 89.00 75 PHE A O 1
ATOM 589 N N . GLU A 1 76 ? -15.367 26.993 28.042 1.00 86.44 76 GLU A N 1
ATOM 590 C CA . GLU A 1 76 ? -16.467 27.922 28.318 1.00 86.44 76 GLU A CA 1
ATOM 591 C C . GLU A 1 76 ? -17.762 27.171 28.652 1.00 86.44 76 GLU A C 1
ATOM 593 O O . GLU A 1 76 ? -18.384 27.460 29.667 1.00 86.44 76 GLU A O 1
ATOM 598 N N . GLU A 1 77 ? -18.111 26.134 27.884 1.00 85.50 77 GLU A N 1
ATOM 599 C CA . GLU A 1 77 ? -19.263 25.269 28.164 1.00 85.50 77 GLU A CA 1
ATOM 600 C C . GLU A 1 77 ? -19.145 24.589 29.538 1.00 85.50 77 GLU A C 1
ATOM 602 O O . GLU A 1 77 ? -20.106 24.558 30.306 1.00 85.50 77 GLU A O 1
ATOM 607 N N . TYR A 1 78 ? -17.952 24.111 29.906 1.00 80.56 78 TYR A N 1
ATOM 608 C CA . TYR A 1 78 ? -17.695 23.572 31.243 1.00 80.56 78 TYR A CA 1
ATOM 609 C C . TYR A 1 78 ? -17.873 24.626 32.351 1.00 80.56 78 TYR A C 1
ATOM 611 O O . TYR A 1 78 ? -18.462 24.328 33.392 1.00 80.56 78 TYR A O 1
ATOM 619 N N . VAL A 1 79 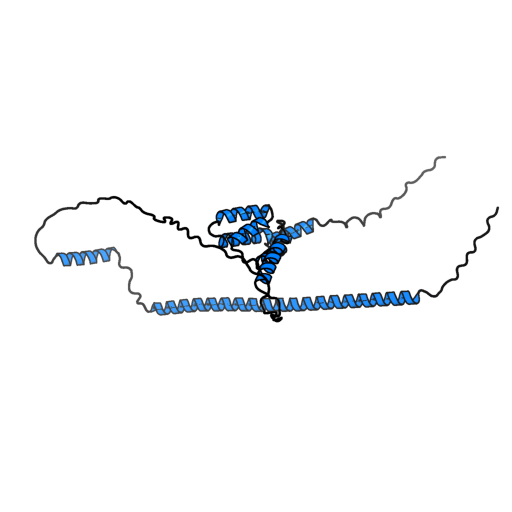? -17.391 25.856 32.139 1.00 80.38 79 VAL A N 1
ATOM 620 C CA . VAL A 1 79 ? -17.549 26.965 33.095 1.00 80.38 79 VAL A CA 1
ATOM 621 C C . VAL A 1 79 ? -19.021 27.350 33.243 1.00 80.38 79 VAL A C 1
ATOM 623 O O . VAL A 1 79 ? -19.497 27.434 34.372 1.00 80.38 79 VAL A O 1
ATOM 626 N N . SER A 1 80 ? -19.778 27.473 32.150 1.00 76.00 80 SER A N 1
ATOM 627 C CA . SER A 1 80 ? -21.218 27.763 32.202 1.00 76.00 80 SER A CA 1
ATOM 628 C C . SER A 1 80 ? -22.018 26.663 32.916 1.00 76.00 80 SER A C 1
ATOM 630 O O . SER A 1 80 ? -22.889 26.968 33.730 1.00 76.00 80 SER A O 1
ATOM 632 N N . LEU A 1 81 ? -21.682 25.382 32.705 1.00 64.38 81 LEU A N 1
ATOM 633 C CA . LEU A 1 81 ? -22.285 24.259 33.442 1.00 64.38 81 LEU A CA 1
ATOM 634 C C . LEU A 1 81 ? -21.898 24.253 34.932 1.00 64.38 81 LEU A C 1
ATOM 636 O O . LEU A 1 81 ? -22.666 23.788 35.778 1.00 64.38 81 LEU A O 1
ATOM 640 N N . SER A 1 82 ? -20.709 24.758 35.273 1.00 59.84 82 SER A N 1
ATOM 641 C CA . SER A 1 82 ? -20.266 24.922 36.661 1.00 59.84 82 SER A CA 1
ATOM 642 C C . SER A 1 82 ? -20.955 26.105 37.351 1.00 59.84 82 SER A C 1
ATOM 644 O O . SER A 1 82 ? -21.230 26.029 38.549 1.00 59.84 82 SER A O 1
ATOM 646 N N . GLU A 1 83 ? -21.266 27.174 36.616 1.00 56.12 83 GLU A N 1
ATOM 647 C CA . GLU A 1 83 ? -21.994 28.341 37.123 1.00 56.12 83 GLU A CA 1
ATOM 648 C C . GLU A 1 83 ? -23.487 28.040 37.332 1.00 56.12 83 GLU A C 1
ATOM 650 O O . GLU A 1 83 ? -24.020 28.397 38.385 1.00 56.12 83 GLU A O 1
ATOM 655 N N . GLU A 1 84 ? -24.143 27.267 36.456 1.00 49.34 84 GLU A N 1
ATOM 656 C CA . GLU A 1 84 ? -25.518 26.783 36.701 1.00 49.34 84 GLU A CA 1
ATOM 657 C C . GLU A 1 84 ? -25.614 25.847 37.921 1.00 49.34 84 GLU A C 1
ATOM 659 O O . GLU A 1 84 ? -26.625 25.833 38.626 1.00 49.34 84 GLU A O 1
ATOM 664 N N . LYS A 1 85 ? -24.546 25.106 38.243 1.00 48.47 85 LYS A N 1
ATOM 665 C CA . LYS A 1 85 ? -24.490 24.239 39.434 1.00 48.47 85 LYS A CA 1
ATOM 666 C C . LYS A 1 85 ? -24.111 24.986 40.720 1.00 48.47 85 LYS A C 1
ATOM 668 O O . LYS A 1 85 ? -24.223 24.417 41.805 1.00 48.47 85 LYS A O 1
ATOM 673 N N . SER A 1 86 ? -23.707 26.256 40.619 1.00 42.41 86 SER A N 1
ATOM 674 C CA . SER A 1 86 ? -23.296 27.088 41.760 1.00 42.41 86 SER A CA 1
ATOM 675 C C . SER A 1 86 ? -24.457 27.756 42.513 1.00 42.41 86 SER A C 1
ATOM 677 O O . SER A 1 86 ? -24.239 28.359 43.560 1.00 42.41 86 SER A O 1
ATOM 679 N N . SER A 1 87 ? -25.707 27.587 42.058 1.00 42.69 87 SER A N 1
ATOM 680 C CA . SER A 1 87 ? -26.900 27.986 42.831 1.00 42.69 87 SER A CA 1
ATOM 681 C C . SER A 1 87 ? -27.396 26.916 43.818 1.00 42.69 87 SER A C 1
ATOM 683 O O . SER A 1 87 ? -28.421 27.105 44.474 1.00 42.69 87 SER A O 1
ATOM 685 N N . ILE A 1 88 ? -26.675 25.801 43.983 1.00 49.38 88 ILE A N 1
ATOM 686 C CA . ILE A 1 88 ? -26.963 24.829 45.043 1.00 49.38 88 ILE A CA 1
ATOM 687 C C . ILE A 1 88 ? -26.205 25.253 46.302 1.00 49.38 88 ILE A C 1
ATOM 689 O O . ILE A 1 88 ? -25.016 24.991 46.446 1.00 49.38 88 ILE A O 1
ATOM 693 N N . HIS A 1 89 ? -26.938 25.943 47.178 1.00 43.88 89 HIS A N 1
ATOM 694 C CA . HIS A 1 89 ? -26.714 26.134 48.612 1.00 43.88 89 HIS A CA 1
ATOM 695 C C . HIS A 1 89 ? -25.545 25.304 49.181 1.00 43.88 89 HIS A C 1
ATOM 697 O O . HIS A 1 89 ? -25.713 24.139 49.548 1.00 43.88 89 HIS A O 1
ATOM 703 N N . LEU A 1 90 ? -24.358 25.917 49.263 1.00 50.44 90 LEU A N 1
ATOM 704 C CA . LEU A 1 90 ? -23.279 25.441 50.126 1.00 50.44 90 LEU A CA 1
ATOM 705 C C . LEU A 1 90 ? -23.704 25.667 51.581 1.00 50.44 90 LEU A C 1
ATOM 707 O O . LEU A 1 90 ? -23.269 26.615 52.226 1.00 50.44 90 LEU A O 1
ATOM 711 N N . ASP A 1 91 ? -24.558 24.792 52.089 1.00 50.12 91 ASP A N 1
ATOM 712 C CA . ASP A 1 91 ? -24.682 24.590 53.523 1.00 50.12 91 ASP A CA 1
ATOM 713 C C . ASP A 1 91 ? -24.821 23.097 53.782 1.00 50.12 91 ASP A C 1
ATOM 715 O O . ASP A 1 91 ? -25.907 22.520 53.754 1.00 50.12 91 ASP A O 1
ATOM 719 N N . GLN A 1 92 ? -23.664 22.451 53.903 1.00 44.78 92 GLN A N 1
ATOM 720 C CA . GLN A 1 92 ? -23.470 21.237 54.684 1.00 44.78 92 GLN A CA 1
ATOM 721 C C . GLN A 1 92 ? -21.977 20.926 54.707 1.00 44.78 92 GLN A C 1
ATOM 723 O O . GLN A 1 92 ? -21.416 20.240 53.851 1.00 44.78 92 GLN A O 1
ATOM 728 N N . THR A 1 93 ? -21.321 21.452 55.735 1.00 51.44 93 THR A N 1
ATOM 729 C CA . THR A 1 93 ? -20.146 20.796 56.295 1.00 51.44 93 THR A CA 1
ATOM 730 C C . THR A 1 93 ? -20.534 19.358 56.667 1.00 51.44 93 THR A C 1
ATOM 732 O O . THR A 1 93 ? -21.646 19.126 57.152 1.00 51.44 93 THR A O 1
ATOM 735 N N . PRO A 1 94 ? -19.672 18.357 56.421 1.00 47.53 94 PRO A N 1
ATOM 736 C CA . PRO A 1 94 ? -19.988 16.989 56.793 1.00 47.53 94 PRO A CA 1
ATOM 737 C C . PRO A 1 94 ? -20.035 16.926 58.320 1.00 47.53 94 PRO A C 1
ATOM 739 O O . PRO A 1 94 ? -19.008 17.067 58.984 1.00 47.53 94 PRO A O 1
ATOM 742 N N . ALA A 1 95 ? -21.238 16.767 58.874 1.00 60.44 95 ALA A N 1
ATOM 743 C CA . ALA A 1 95 ? -21.419 16.539 60.297 1.00 60.44 95 ALA A CA 1
ATOM 744 C C . ALA A 1 95 ? -20.560 15.338 60.721 1.00 60.44 95 ALA A C 1
ATOM 746 O O . ALA A 1 95 ? -20.596 14.278 60.088 1.00 60.44 95 ALA A O 1
ATOM 747 N N . ASP A 1 96 ? -19.770 15.546 61.776 1.00 67.81 96 ASP A N 1
ATOM 748 C CA . ASP A 1 96 ? -18.910 14.547 62.403 1.00 67.81 96 ASP A CA 1
ATOM 749 C C . ASP A 1 96 ? -19.690 13.223 62.569 1.00 67.81 96 ASP A C 1
ATOM 751 O O . ASP A 1 96 ? -20.796 13.236 63.125 1.00 67.81 96 ASP A O 1
ATOM 755 N N . PRO A 1 97 ? -19.168 12.071 62.096 1.00 69.12 97 PRO A N 1
ATOM 756 C CA . PRO A 1 97 ? -19.826 10.770 62.251 1.00 69.12 97 PRO A CA 1
ATOM 757 C C . PRO A 1 97 ? -20.227 10.461 63.704 1.00 69.12 97 PRO A C 1
ATOM 759 O O . PRO A 1 97 ? -21.204 9.740 63.942 1.00 69.12 97 PRO A O 1
ATOM 762 N N . MET A 1 98 ? -19.531 11.049 64.683 1.00 66.12 98 MET A N 1
ATOM 763 C CA . MET A 1 98 ? -19.881 10.962 66.100 1.00 66.12 98 MET A CA 1
ATOM 764 C C . MET A 1 98 ? -21.225 11.637 66.421 1.00 66.12 98 MET A C 1
ATOM 766 O O . MET A 1 98 ? -21.999 11.125 67.229 1.00 66.12 98 MET A O 1
ATOM 770 N N . GLN A 1 99 ? -21.521 12.768 65.778 1.00 71.94 99 GLN A N 1
ATOM 771 C CA . GLN A 1 99 ? -22.754 13.538 65.951 1.00 71.94 99 GLN A CA 1
ATOM 772 C C . GLN A 1 99 ? -23.954 12.766 65.395 1.00 71.94 99 GLN A C 1
ATOM 774 O O . GLN A 1 99 ? -24.945 12.575 66.096 1.00 71.94 99 GLN A O 1
ATOM 779 N N . ARG A 1 100 ? -23.808 12.202 64.187 1.00 74.38 100 ARG A N 1
ATOM 780 C CA . ARG A 1 100 ? -24.844 11.377 63.548 1.00 74.38 100 ARG A CA 1
ATOM 781 C C . ARG A 1 100 ? -25.180 10.139 64.375 1.00 74.38 100 ARG A C 1
ATOM 783 O O . ARG A 1 100 ? -26.341 9.765 64.503 1.00 74.38 100 ARG A O 1
ATOM 790 N N . THR A 1 101 ? -24.158 9.515 64.961 1.00 81.00 101 THR A N 1
ATOM 791 C CA . THR A 1 101 ? -24.348 8.359 65.845 1.00 81.00 101 THR A CA 1
ATOM 792 C C . THR A 1 101 ? -25.082 8.764 67.123 1.00 81.00 101 THR A C 1
ATOM 794 O O . THR A 1 101 ? -25.985 8.057 67.556 1.00 81.00 101 THR A O 1
ATOM 797 N N . ARG A 1 102 ? -24.747 9.922 67.709 1.00 81.56 102 ARG A N 1
ATOM 798 C CA . ARG A 1 102 ? -25.435 10.444 68.900 1.00 81.56 102 ARG A CA 1
ATOM 799 C C . ARG A 1 102 ? -26.902 10.762 68.630 1.00 81.56 102 ARG A C 1
ATOM 801 O O . ARG A 1 102 ? -27.738 10.405 69.450 1.00 81.56 102 ARG A O 1
ATOM 808 N N . GLU A 1 103 ? -27.209 11.385 67.499 1.00 80.50 103 GLU A N 1
ATOM 809 C CA . GLU A 1 103 ? -28.581 11.731 67.109 1.00 80.50 103 GLU A CA 1
ATOM 810 C C . GLU A 1 103 ? -29.418 10.482 66.824 1.00 80.50 103 GLU A C 1
ATOM 812 O O . GLU A 1 103 ? -30.513 10.346 67.365 1.00 80.50 103 GLU A O 1
ATOM 817 N N . TYR A 1 104 ? -28.863 9.513 66.090 1.00 76.75 104 TYR A N 1
ATOM 818 C CA . TYR A 1 104 ? -29.530 8.236 65.828 1.00 76.75 104 TYR A CA 1
ATOM 819 C C . TYR A 1 104 ? -29.804 7.446 67.118 1.00 76.75 104 TYR A C 1
ATOM 821 O O . TYR A 1 104 ? -30.890 6.898 67.307 1.00 76.75 104 TYR A O 1
ATOM 829 N N . VAL A 1 105 ? -28.838 7.408 68.043 1.00 83.44 105 VAL A N 1
ATOM 830 C CA . VAL A 1 105 ? -29.013 6.760 69.352 1.00 83.44 105 VAL A CA 1
ATOM 831 C C . VAL A 1 105 ? -30.038 7.513 70.200 1.00 83.44 105 VAL A C 1
ATOM 833 O O . VAL A 1 105 ? -30.857 6.875 70.859 1.00 83.44 105 VAL A O 1
ATOM 836 N N . ALA A 1 106 ? -30.045 8.847 70.176 1.00 80.00 106 ALA A N 1
ATOM 837 C CA . ALA A 1 106 ? -31.025 9.652 70.902 1.00 80.00 106 ALA A CA 1
ATOM 838 C C . ALA A 1 106 ? -32.454 9.421 70.382 1.00 80.00 106 ALA A C 1
ATOM 840 O O . ALA A 1 106 ? -33.360 9.215 71.190 1.00 80.00 106 ALA A O 1
ATOM 841 N N . GLU A 1 107 ? -32.650 9.362 69.061 1.00 78.00 107 GLU A N 1
ATOM 842 C CA . GLU A 1 107 ? -33.940 9.020 68.449 1.00 78.00 107 GLU A CA 1
ATOM 843 C C . GLU A 1 107 ? -34.389 7.598 68.796 1.00 78.00 107 GLU A C 1
ATOM 845 O O . GLU A 1 107 ? -35.541 7.399 69.186 1.00 78.00 107 GLU A O 1
ATOM 850 N N . GLN A 1 108 ? -33.489 6.610 68.735 1.00 71.62 108 GLN A N 1
ATOM 851 C CA . GLN A 1 108 ? -33.824 5.239 69.131 1.00 71.62 108 GLN A CA 1
ATOM 852 C C . GLN A 1 108 ? -34.185 5.130 70.615 1.00 71.62 108 GLN A C 1
ATOM 854 O O . GLN A 1 108 ? -35.119 4.415 70.978 1.00 71.62 108 GLN A O 1
ATOM 859 N N . THR A 1 109 ? -33.467 5.846 71.481 1.00 71.00 109 THR A N 1
ATOM 860 C CA . THR A 1 109 ? -33.712 5.829 72.930 1.00 71.00 109 THR A CA 1
ATOM 861 C C . THR A 1 109 ? -35.032 6.528 73.268 1.00 71.00 109 THR A C 1
ATOM 863 O O . THR A 1 109 ? -35.773 6.063 74.133 1.00 71.00 109 THR A O 1
ATOM 866 N N . ALA A 1 110 ? -35.377 7.596 72.541 1.00 69.38 110 ALA A N 1
ATOM 867 C CA . ALA A 1 110 ? -36.667 8.272 72.658 1.00 69.38 110 ALA A CA 1
ATOM 868 C C . ALA A 1 110 ? -37.836 7.385 72.188 1.00 69.38 110 ALA A C 1
ATOM 870 O O . ALA A 1 110 ? -38.886 7.369 72.830 1.00 69.38 110 ALA A O 1
ATOM 871 N N . GLN A 1 111 ? -37.646 6.601 71.120 1.00 65.06 111 GLN A N 1
ATOM 872 C CA . GLN A 1 111 ? -38.650 5.648 70.632 1.00 65.06 111 GLN A CA 1
ATOM 873 C C . GLN A 1 111 ? -38.851 4.456 71.585 1.00 65.06 111 GLN A C 1
ATOM 875 O O . GLN A 1 111 ? -39.977 3.994 71.756 1.00 65.06 111 GLN A O 1
ATOM 880 N N . LEU A 1 112 ? -37.793 3.989 72.256 1.00 57.84 112 LEU A N 1
ATOM 881 C CA . LEU A 1 112 ? -37.852 2.855 73.190 1.00 57.84 112 LEU A CA 1
ATOM 882 C C . LEU A 1 112 ? -38.395 3.211 74.585 1.00 57.84 112 LEU A C 1
ATOM 884 O O . LEU A 1 112 ? -38.849 2.323 75.300 1.00 57.84 112 LEU A O 1
ATOM 888 N N . ASN A 1 113 ? -38.408 4.489 74.974 1.00 55.53 113 ASN A N 1
ATOM 889 C CA . ASN A 1 113 ? -38.923 4.926 76.280 1.00 55.53 113 ASN A CA 1
ATOM 890 C C . ASN A 1 113 ? -40.461 5.090 76.326 1.00 55.53 113 ASN A C 1
ATOM 892 O O . ASN A 1 113 ? -41.006 5.576 77.316 1.00 55.53 113 ASN A O 1
ATOM 896 N N . SER A 1 114 ? -41.174 4.672 75.273 1.00 55.84 114 SER A N 1
ATOM 897 C CA . SER A 1 114 ? -42.643 4.682 75.198 1.00 55.84 114 SER A CA 1
ATOM 898 C C . SER A 1 114 ? -43.270 3.292 75.404 1.00 55.84 114 SER A C 1
ATOM 900 O O . SER A 1 114 ? -44.228 2.956 74.720 1.00 55.84 114 SER A O 1
ATOM 902 N N . GLN A 1 115 ? -42.763 2.460 76.325 1.00 40.09 115 GLN A N 1
ATOM 903 C CA . GLN A 1 115 ? -43.528 1.331 76.894 1.00 40.09 115 GLN A CA 1
ATOM 904 C C . GLN A 1 115 ? -42.825 0.712 78.121 1.00 40.09 115 GLN A C 1
ATOM 906 O O . GLN A 1 115 ? -41.613 0.510 78.074 1.00 40.09 115 GLN A O 1
ATOM 911 N N . PRO A 1 116 ? -43.537 0.376 79.219 1.00 47.44 116 PRO A N 1
ATOM 912 C CA . PRO A 1 116 ? -42.919 -0.248 80.384 1.00 47.44 116 PRO A CA 1
ATOM 913 C C . PRO A 1 116 ? -42.964 -1.790 80.347 1.00 47.44 116 PRO A C 1
ATOM 915 O O . PRO A 1 116 ? -43.935 -2.387 79.893 1.00 47.44 116 PRO A O 1
ATOM 918 N N . ALA A 1 117 ? -41.942 -2.375 80.988 1.00 33.84 117 ALA A N 1
ATOM 919 C CA . ALA A 1 117 ? -41.881 -3.682 81.665 1.00 33.84 117 ALA A CA 1
ATOM 920 C C . ALA A 1 117 ? -41.557 -4.985 80.878 1.00 33.84 117 ALA A C 1
ATOM 922 O O . ALA A 1 117 ? -42.429 -5.641 80.326 1.00 33.84 117 ALA A O 1
ATOM 923 N N . ALA A 1 118 ? -40.308 -5.437 81.102 1.00 34.12 118 ALA A N 1
ATOM 924 C CA . ALA A 1 118 ? -39.874 -6.808 81.449 1.00 34.12 118 ALA A CA 1
ATOM 925 C C . ALA A 1 118 ? -39.744 -7.913 80.355 1.00 34.12 118 ALA A C 1
ATOM 927 O O . ALA A 1 118 ? -40.420 -7.877 79.335 1.00 34.12 118 ALA A O 1
ATOM 928 N N . PRO A 1 119 ? -38.804 -8.877 80.543 1.00 55.78 119 PRO A N 1
ATOM 929 C CA . PRO A 1 119 ? -37.903 -9.382 79.491 1.00 55.78 119 PRO A CA 1
ATOM 930 C C . PRO A 1 119 ? -38.199 -10.828 79.055 1.00 55.78 119 PRO A C 1
ATOM 932 O O . PRO A 1 119 ? -38.872 -11.521 79.806 1.00 55.78 119 PRO A O 1
ATOM 935 N N . GLN A 1 120 ? -37.598 -11.310 77.946 1.00 32.81 120 GLN A N 1
ATOM 936 C CA . GLN A 1 120 ? -36.918 -12.626 77.855 1.00 32.81 120 GLN A CA 1
ATOM 937 C C . GLN A 1 120 ? -35.972 -12.749 76.634 1.00 32.81 120 GLN A C 1
ATOM 939 O O . GLN A 1 120 ? -36.269 -12.294 75.532 1.00 32.81 120 GLN A O 1
ATOM 944 N N . LEU A 1 121 ? -34.817 -13.377 76.901 1.00 35.16 121 LEU A N 1
ATOM 945 C CA . LEU A 1 121 ? -33.810 -13.944 75.988 1.00 35.16 121 LEU A CA 1
ATOM 946 C C . LEU A 1 121 ? -34.435 -15.075 75.109 1.00 35.16 121 LEU A C 1
ATOM 948 O O . LEU A 1 121 ? -35.528 -15.520 75.426 1.00 35.16 121 LEU A O 1
ATOM 952 N N . VAL A 1 122 ? -33.870 -15.677 74.047 1.00 36.50 122 VAL A N 1
ATOM 953 C CA . VAL A 1 122 ? -32.485 -16.033 73.668 1.00 36.50 122 VAL A CA 1
ATOM 954 C C . VAL A 1 122 ? -32.442 -16.476 72.178 1.00 36.50 122 VAL A C 1
ATOM 956 O O . VAL A 1 122 ? -33.321 -17.198 71.727 1.00 36.50 122 VAL A O 1
ATOM 959 N N . GLN A 1 123 ? -31.364 -16.088 71.483 1.00 35.75 123 GLN A N 1
ATOM 960 C CA . GLN A 1 123 ? -30.474 -16.853 70.570 1.00 35.75 123 GLN A CA 1
ATOM 961 C C . GLN A 1 123 ? -30.964 -17.710 69.368 1.00 35.75 123 GLN A C 1
ATOM 963 O O . GLN A 1 123 ? -31.481 -18.810 69.506 1.00 35.75 123 GLN A O 1
ATOM 968 N N . SER A 1 124 ? -30.572 -17.228 68.176 1.00 42.16 124 SER A N 1
ATOM 969 C CA . SER A 1 124 ? -29.622 -17.796 67.183 1.00 42.16 124 SER A CA 1
ATOM 970 C C . SER A 1 124 ? -29.573 -19.300 66.858 1.00 42.16 124 SER A C 1
ATOM 972 O O . SER A 1 124 ? -29.279 -20.112 67.729 1.00 42.16 124 SER A O 1
ATOM 974 N N . SER A 1 125 ? -29.581 -19.635 65.553 1.00 36.28 125 SER A N 1
ATOM 975 C CA . SER A 1 125 ? -28.736 -20.690 64.943 1.00 36.28 125 SER A CA 1
ATOM 976 C C . SER A 1 125 ? -28.649 -20.583 63.409 1.00 36.28 125 SER A C 1
ATOM 978 O O . SER A 1 125 ? -29.535 -20.041 62.756 1.00 36.28 125 SER A O 1
ATOM 980 N N . ALA A 1 126 ? -27.532 -21.071 62.867 1.00 36.25 126 ALA A N 1
ATOM 981 C CA . ALA A 1 126 ? -26.930 -20.734 61.579 1.00 36.25 126 ALA A CA 1
ATOM 982 C C . ALA A 1 126 ? -26.977 -21.858 60.513 1.00 36.25 126 ALA A C 1
ATOM 984 O O . ALA A 1 126 ? -27.143 -23.025 60.846 1.00 36.25 126 ALA A O 1
ATOM 985 N N . LEU A 1 127 ? -26.751 -21.445 59.253 1.00 42.06 127 LEU A N 1
ATOM 986 C CA . LEU A 1 127 ? -26.119 -22.116 58.091 1.00 42.06 127 LEU A CA 1
ATOM 987 C C . LEU A 1 127 ? -26.323 -23.625 57.845 1.00 42.06 127 LEU A C 1
ATOM 989 O O . LEU A 1 127 ? -25.795 -24.437 58.594 1.00 42.06 127 LEU A O 1
ATOM 993 N N . GLN A 1 128 ? -26.821 -23.983 56.646 1.00 37.34 128 GLN A N 1
ATOM 994 C CA . GLN A 1 128 ? -26.427 -25.218 55.939 1.00 37.34 128 GLN A CA 1
ATOM 995 C C . GLN A 1 128 ? -26.344 -25.028 54.409 1.00 37.34 128 GLN A C 1
ATOM 997 O O . GLN A 1 128 ? -27.223 -24.449 53.779 1.00 37.34 128 GLN A O 1
ATOM 1002 N N . HIS A 1 129 ? -25.241 -25.521 53.837 1.00 34.94 129 HIS A N 1
ATOM 1003 C CA . HIS A 1 129 ? -24.972 -25.696 52.406 1.00 34.94 129 HIS A CA 1
ATOM 1004 C C . HIS A 1 129 ? -25.706 -26.938 51.855 1.00 34.94 129 HIS A C 1
ATOM 1006 O O . HIS A 1 129 ? -25.896 -27.897 52.597 1.00 34.94 129 HIS A O 1
ATOM 1012 N N . THR A 1 130 ? -25.987 -27.002 50.543 1.00 34.59 130 THR A N 1
ATOM 1013 C CA . THR A 1 130 ? -25.348 -27.937 49.573 1.00 34.59 130 THR A CA 1
ATOM 1014 C C . THR A 1 130 ? -26.138 -28.133 48.259 1.00 34.59 130 THR A C 1
ATOM 1016 O O . THR A 1 130 ? -27.352 -28.282 48.259 1.00 34.59 130 THR A O 1
ATOM 1019 N N . ARG A 1 131 ? -25.349 -28.274 47.175 1.00 30.83 131 ARG A N 1
ATOM 1020 C CA . ARG A 1 131 ? -25.506 -29.128 45.968 1.00 30.83 131 ARG A CA 1
ATOM 1021 C C . ARG A 1 131 ? -26.397 -28.722 44.773 1.00 30.83 131 ARG A C 1
ATOM 1023 O O . ARG A 1 131 ? -27.617 -28.782 44.824 1.00 30.83 131 ARG A O 1
ATOM 1030 N N . SER A 1 132 ? -25.718 -28.536 43.629 1.00 34.78 132 SER A N 1
ATOM 1031 C CA . SER A 1 132 ? -26.185 -28.854 42.260 1.00 34.78 132 SER A CA 1
ATOM 1032 C C . SER A 1 132 ? -26.243 -30.379 42.012 1.00 34.78 132 SER A C 1
ATOM 1034 O O . SER A 1 132 ? -25.667 -31.140 42.800 1.00 34.78 132 SER A O 1
ATOM 1036 N N . PRO A 1 133 ? -26.867 -30.845 40.906 1.00 46.97 133 PRO A N 1
ATOM 1037 C CA . PRO A 1 133 ? -26.118 -31.032 39.648 1.00 46.97 133 PRO A CA 1
ATOM 1038 C C . PRO A 1 133 ? -26.902 -30.730 38.345 1.00 46.97 133 PRO A C 1
ATOM 1040 O O . PRO A 1 133 ? -28.092 -30.438 38.354 1.00 46.97 133 PRO A O 1
ATOM 1043 N N . ALA A 1 134 ? -26.169 -30.791 37.227 1.00 31.81 134 ALA A N 1
ATOM 1044 C CA . ALA A 1 134 ? -26.554 -30.492 35.847 1.00 31.81 134 ALA A CA 1
ATOM 1045 C C . ALA A 1 134 ? -26.975 -31.725 35.016 1.00 31.81 134 ALA A C 1
ATOM 1047 O O . ALA A 1 134 ? -26.531 -32.835 35.307 1.00 31.81 134 ALA A O 1
ATOM 1048 N N . SER A 1 135 ? -27.744 -31.493 33.941 1.00 36.53 135 SER A N 1
ATOM 1049 C CA . SER A 1 135 ? -27.807 -32.174 32.615 1.00 36.53 135 SER A CA 1
ATOM 1050 C C . SER A 1 135 ? -29.027 -31.581 31.867 1.00 36.53 135 SER A C 1
ATOM 1052 O O . SER A 1 135 ? -29.976 -31.190 32.531 1.00 36.53 135 SER A O 1
ATOM 1054 N N . GLN A 1 136 ? -29.094 -31.385 30.545 1.00 36.12 136 GLN A N 1
ATOM 1055 C CA . GLN A 1 136 ? -28.850 -32.353 29.473 1.00 36.12 136 GLN A CA 1
ATOM 1056 C C . GLN A 1 136 ? -28.845 -31.642 28.096 1.00 36.12 136 GLN A C 1
ATOM 1058 O O . GLN A 1 136 ? -29.554 -30.658 27.892 1.00 36.12 136 GLN A O 1
ATOM 1063 N N . PHE A 1 137 ? -28.032 -32.163 27.177 1.00 37.81 137 PHE A N 1
ATOM 1064 C CA . PHE A 1 137 ? -27.996 -31.886 25.736 1.00 37.81 137 PHE A CA 1
ATOM 1065 C C . PHE A 1 137 ? -28.973 -32.828 25.012 1.00 37.81 137 PHE A C 1
ATOM 1067 O O . PHE A 1 137 ? -29.024 -33.993 25.391 1.00 37.81 137 PHE A O 1
ATOM 1074 N N . ASP A 1 138 ? -29.626 -32.378 23.932 1.00 37.53 138 ASP A N 1
ATOM 1075 C CA . ASP A 1 138 ? -30.301 -33.263 22.966 1.00 37.53 138 ASP A CA 1
ATOM 1076 C C . ASP A 1 138 ? -30.278 -32.703 21.532 1.00 37.53 138 ASP A C 1
ATOM 1078 O O . ASP A 1 138 ? -30.715 -31.578 21.288 1.00 37.53 138 ASP A O 1
ATOM 1082 N N . GLN A 1 139 ? -29.784 -33.525 20.596 1.00 36.44 139 GLN A N 1
ATOM 1083 C CA . GLN A 1 139 ? -30.182 -33.662 19.178 1.00 36.44 139 GLN A CA 1
ATOM 1084 C C . GLN A 1 139 ? -29.262 -34.692 18.477 1.00 36.44 139 GLN A C 1
ATOM 1086 O O . GLN A 1 139 ? -28.125 -34.864 18.919 1.00 36.44 139 GLN A O 1
ATOM 1091 N N . PRO A 1 140 ? -29.607 -35.234 17.287 1.00 48.22 140 PRO A N 1
ATOM 1092 C CA . PRO A 1 140 ? -30.911 -35.652 16.754 1.00 48.22 140 PRO A CA 1
ATOM 1093 C C . PRO A 1 140 ? -30.878 -37.108 16.210 1.00 48.22 140 PRO A C 1
ATOM 1095 O O . PRO A 1 140 ? -29.818 -37.693 15.993 1.00 48.22 140 PRO A O 1
ATOM 1098 N N . THR A 1 141 ? -32.047 -37.694 15.937 1.00 34.59 141 THR A N 1
ATOM 1099 C CA . THR A 1 141 ? -32.202 -39.028 15.326 1.00 34.59 141 THR A CA 1
ATOM 1100 C C . THR A 1 141 ? -32.502 -38.966 13.823 1.00 34.59 141 THR A C 1
ATOM 1102 O O . THR A 1 141 ? -33.259 -38.122 13.348 1.00 34.59 141 THR A O 1
ATOM 1105 N N . ASN A 1 142 ? -31.893 -39.903 13.087 1.00 36.88 142 ASN A N 1
ATOM 1106 C CA . ASN A 1 142 ? -32.086 -40.195 11.665 1.00 36.88 142 ASN A CA 1
ATOM 1107 C C . ASN A 1 142 ? -33.523 -40.632 11.326 1.00 36.88 142 ASN A C 1
ATOM 1109 O O . ASN A 1 142 ? -34.185 -41.310 12.112 1.00 36.88 142 ASN A O 1
ATOM 1113 N N . SER A 1 143 ? -33.953 -40.366 10.092 1.00 41.47 143 SER A N 1
ATOM 1114 C CA . SER A 1 143 ? -34.994 -41.150 9.420 1.00 41.47 143 SER A CA 1
ATOM 1115 C C . SER A 1 143 ? -34.680 -41.285 7.935 1.00 41.47 143 SER A C 1
ATOM 1117 O O . SER A 1 143 ? -34.668 -40.311 7.185 1.00 41.47 143 SER A O 1
ATOM 1119 N N . GLU A 1 144 ? -34.404 -42.526 7.544 1.00 38.06 144 GLU A N 1
ATOM 1120 C CA . GLU A 1 144 ? -34.429 -43.019 6.174 1.00 38.06 144 GLU A CA 1
ATOM 1121 C C . GLU A 1 144 ? -35.867 -43.025 5.644 1.00 38.06 144 GLU A C 1
ATOM 1123 O O . GLU A 1 144 ? -36.785 -43.494 6.315 1.00 38.06 144 GLU A O 1
ATOM 1128 N N . ALA A 1 145 ? -36.049 -42.590 4.400 1.00 36.94 145 ALA A N 1
ATOM 1129 C CA . ALA A 1 145 ? -37.146 -43.045 3.557 1.00 36.94 145 ALA A CA 1
ATOM 1130 C C . ALA A 1 145 ? -36.690 -43.010 2.095 1.00 36.94 145 ALA A C 1
ATOM 1132 O O . ALA A 1 145 ? -36.434 -41.953 1.520 1.00 36.94 145 ALA A O 1
ATOM 1133 N N . SER A 1 146 ? -36.573 -44.200 1.510 1.00 38.53 146 SER A N 1
ATOM 1134 C CA . SER A 1 146 ? -36.474 -44.403 0.067 1.00 38.53 146 SER A CA 1
ATOM 1135 C C . SER A 1 146 ? -37.793 -44.026 -0.610 1.00 38.53 146 SER A C 1
ATOM 1137 O O . SER A 1 146 ? -38.859 -44.392 -0.121 1.00 38.53 146 SER A O 1
ATOM 1139 N N . SER A 1 147 ? -37.727 -43.388 -1.779 1.00 41.22 147 SER A N 1
ATOM 1140 C CA . SER A 1 147 ? -38.778 -43.497 -2.794 1.00 41.22 147 SER A CA 1
ATOM 1141 C C . SER A 1 147 ? -38.165 -43.393 -4.188 1.00 41.22 147 SER A C 1
ATOM 1143 O O . SER A 1 147 ? -37.626 -42.363 -4.588 1.00 41.22 147 SER A O 1
ATOM 1145 N N . SER A 1 148 ? -38.208 -44.518 -4.892 1.00 39.81 148 SER A N 1
ATOM 1146 C CA . SER A 1 148 ? -37.885 -44.707 -6.301 1.00 39.81 148 SER A CA 1
ATOM 1147 C C . SER A 1 148 ? -39.057 -44.271 -7.182 1.00 39.81 148 SER A C 1
ATOM 1149 O O . SER A 1 148 ? -40.163 -44.714 -6.902 1.00 39.81 148 SER A O 1
ATOM 1151 N N . TYR A 1 149 ? -38.824 -43.541 -8.278 1.00 40.59 149 TYR A N 1
ATOM 1152 C CA . TYR A 1 149 ? -39.550 -43.713 -9.550 1.00 40.59 149 TYR A CA 1
ATOM 1153 C C . TYR A 1 149 ? -38.727 -43.139 -10.723 1.00 40.59 149 TYR A C 1
ATOM 1155 O O . TYR A 1 149 ? -37.939 -42.213 -10.555 1.00 40.59 149 TYR A O 1
ATOM 1163 N N . SER A 1 150 ? -38.879 -43.803 -11.867 1.00 44.47 150 SER A N 1
ATOM 1164 C CA . SER A 1 150 ? -37.970 -43.956 -13.011 1.00 44.47 150 SER A CA 1
ATOM 1165 C C . SER A 1 150 ? -37.658 -42.734 -13.901 1.00 44.47 150 SER A C 1
ATOM 1167 O O . SER A 1 150 ? -38.386 -41.744 -13.880 1.00 44.47 150 SER A O 1
ATOM 1169 N N . PRO A 1 151 ? -36.615 -42.857 -14.756 1.00 52.00 151 PRO A N 1
ATOM 1170 C CA . PRO A 1 151 ? -36.314 -41.969 -15.881 1.00 52.00 151 PRO A CA 1
ATOM 1171 C C . PRO A 1 151 ? -36.964 -42.448 -17.198 1.00 52.00 151 PRO A C 1
ATOM 1173 O O . PRO A 1 151 ? -36.891 -43.636 -17.512 1.00 52.00 151 PRO A O 1
ATOM 1176 N N . ASP A 1 152 ? -37.512 -41.529 -17.999 1.00 49.09 152 ASP A N 1
ATOM 1177 C CA . ASP A 1 152 ? -37.908 -41.791 -19.395 1.00 49.09 152 ASP A CA 1
ATOM 1178 C C . ASP A 1 152 ? -36.831 -41.293 -20.395 1.00 49.09 152 ASP A C 1
ATOM 1180 O O . ASP A 1 152 ? -36.208 -40.253 -20.150 1.00 49.09 152 ASP A O 1
ATOM 1184 N N . PRO A 1 153 ? -36.586 -42.010 -21.516 1.00 58.91 153 PRO A N 1
ATOM 1185 C CA . PRO A 1 153 ? -35.627 -41.644 -22.568 1.00 58.91 153 PRO A CA 1
ATOM 1186 C C . PRO A 1 153 ? -36.242 -40.759 -23.688 1.00 58.91 153 PRO A C 1
ATOM 1188 O O . PRO A 1 153 ? -37.461 -40.615 -23.755 1.00 58.91 153 PRO A O 1
ATOM 1191 N N . PRO A 1 154 ? -35.416 -40.155 -24.576 1.00 51.19 154 PRO A N 1
ATOM 1192 C CA . PRO A 1 154 ? -35.839 -39.125 -25.530 1.00 51.19 154 PRO A CA 1
ATOM 1193 C C . PRO A 1 154 ? -36.272 -39.700 -26.890 1.00 51.19 154 PRO A C 1
ATOM 1195 O O . PRO A 1 154 ? -35.684 -40.670 -27.365 1.00 51.19 154 PRO A O 1
ATOM 1198 N N . ASP A 1 155 ? -37.224 -39.040 -27.556 1.00 43.66 155 ASP A N 1
ATOM 1199 C CA . ASP A 1 155 ? -37.545 -39.252 -28.978 1.00 43.66 155 ASP A CA 1
ATOM 1200 C C . ASP A 1 155 ? -36.932 -38.116 -29.835 1.00 43.66 155 ASP A C 1
ATOM 1202 O O . ASP A 1 155 ? -36.950 -36.960 -29.387 1.00 43.66 155 ASP A O 1
ATOM 1206 N N . PRO A 1 156 ? -36.349 -38.385 -31.025 1.00 58.12 156 PRO A N 1
ATOM 1207 C CA . PRO A 1 156 ? -35.747 -37.381 -31.890 1.00 58.12 156 PRO A CA 1
ATOM 1208 C C . PRO A 1 156 ? -36.702 -36.914 -33.000 1.00 58.12 156 PRO A C 1
ATOM 1210 O O . PRO A 1 156 ? -37.554 -37.659 -33.470 1.00 58.12 156 PRO A O 1
ATOM 1213 N N . SER A 1 157 ? -36.397 -35.732 -33.545 1.00 47.62 157 SER A N 1
ATOM 1214 C CA . SER A 1 157 ? -36.960 -35.120 -34.767 1.00 47.62 157 SER A CA 1
ATOM 1215 C C . SER A 1 157 ? -38.162 -34.194 -34.552 1.00 47.62 157 SER A C 1
ATOM 1217 O O . SER A 1 157 ? -39.307 -34.616 -34.582 1.00 47.62 157 SER A O 1
ATOM 1219 N N . ASP A 1 158 ? -37.890 -32.891 -34.461 1.00 43.41 158 ASP A N 1
ATOM 1220 C CA . ASP A 1 158 ? -38.341 -32.014 -35.544 1.00 43.41 158 ASP A CA 1
ATOM 1221 C C . ASP A 1 158 ? -37.505 -30.730 -35.586 1.00 43.41 158 ASP A C 1
ATOM 1223 O O . ASP A 1 158 ? -37.456 -29.918 -34.657 1.00 43.41 158 ASP A O 1
ATOM 1227 N N . ASP A 1 159 ? -36.791 -30.598 -36.694 1.00 48.62 159 ASP A N 1
ATOM 1228 C CA . ASP A 1 159 ? -36.057 -29.417 -37.092 1.00 48.62 159 ASP A CA 1
ATOM 1229 C C . ASP A 1 159 ? -37.063 -28.484 -37.778 1.00 48.62 159 ASP A C 1
ATOM 1231 O O . ASP A 1 159 ? -37.765 -28.899 -38.694 1.00 48.62 159 ASP A O 1
ATOM 1235 N N . HIS A 1 160 ? -37.175 -27.242 -37.299 1.00 46.22 160 HIS A N 1
ATOM 1236 C CA . HIS A 1 160 ? -37.112 -26.027 -38.119 1.00 46.22 160 HIS A CA 1
ATOM 1237 C C . HIS A 1 160 ? -37.731 -24.804 -37.418 1.00 46.22 160 HIS A C 1
ATOM 1239 O O . HIS A 1 160 ? -38.928 -24.694 -37.166 1.00 46.22 160 HIS A O 1
ATOM 1245 N N . ARG A 1 161 ? -36.863 -23.793 -37.266 1.00 46.78 161 ARG A N 1
ATOM 1246 C CA . ARG A 1 161 ? -37.159 -22.353 -37.144 1.00 46.78 161 ARG A CA 1
ATOM 1247 C C . ARG A 1 161 ? -37.706 -21.843 -35.805 1.00 46.78 161 ARG A C 1
ATOM 1249 O O . ARG A 1 161 ? -38.740 -21.180 -35.753 1.00 46.78 161 ARG A O 1
ATOM 1256 N N . ARG A 1 162 ? -36.872 -21.887 -34.761 1.00 42.25 162 ARG A N 1
ATOM 1257 C CA . ARG A 1 162 ? -36.849 -20.798 -33.762 1.00 42.25 162 ARG A CA 1
ATOM 1258 C C . ARG A 1 162 ? -35.700 -19.834 -34.042 1.00 42.25 162 ARG A C 1
ATOM 1260 O O . ARG A 1 162 ? -34.584 -19.997 -33.577 1.00 42.25 162 ARG A O 1
ATOM 1267 N N . ARG A 1 163 ? -36.038 -18.853 -34.883 1.00 39.53 163 ARG A N 1
ATOM 1268 C CA . ARG A 1 163 ? -35.780 -17.417 -34.705 1.00 39.53 163 ARG A CA 1
ATOM 1269 C C . ARG A 1 163 ? -34.513 -17.081 -33.901 1.00 39.53 163 ARG A C 1
ATOM 1271 O O . ARG A 1 163 ? -34.509 -17.197 -32.681 1.00 39.53 163 ARG A O 1
ATOM 1278 N N . CYS A 1 164 ? -33.504 -16.553 -34.600 1.00 36.91 164 CYS A N 1
ATOM 1279 C CA . CYS A 1 164 ? -32.473 -15.693 -34.024 1.00 36.91 164 CYS A CA 1
ATOM 1280 C C . CYS A 1 164 ? -33.135 -14.548 -33.250 1.00 36.91 164 CYS A C 1
ATOM 1282 O O . CYS A 1 164 ? -33.450 -13.492 -33.793 1.00 36.91 164 CYS A O 1
ATOM 1284 N N . SER A 1 165 ? -33.335 -14.780 -31.968 1.00 39.44 165 SER A N 1
ATOM 1285 C CA . SER A 1 165 ? -33.330 -13.758 -30.949 1.00 39.44 165 SER A CA 1
ATOM 1286 C C . SER A 1 165 ? -32.145 -14.152 -30.089 1.00 39.44 165 SER A C 1
ATOM 1288 O O . SER A 1 165 ? -32.244 -15.067 -29.277 1.00 39.44 165 SER A O 1
ATOM 1290 N N . THR A 1 166 ? -30.984 -13.545 -30.343 1.00 49.31 166 THR A N 1
ATOM 1291 C CA . THR A 1 166 ? -29.863 -13.548 -29.396 1.00 49.31 166 THR A CA 1
ATOM 1292 C C . THR A 1 166 ? -30.315 -12.726 -28.202 1.00 49.31 166 THR A C 1
ATOM 1294 O O . THR A 1 166 ? -30.055 -11.535 -28.066 1.00 49.31 166 THR A O 1
ATOM 1297 N N . GLU A 1 167 ? -31.153 -13.394 -27.431 1.00 43.97 167 GLU A N 1
ATOM 1298 C CA . GLU A 1 167 ? -31.701 -13.014 -26.164 1.00 43.97 167 GLU A CA 1
ATOM 1299 C C . GLU A 1 167 ? -30.527 -12.902 -25.200 1.00 43.97 167 GLU A C 1
ATOM 1301 O O . GLU A 1 167 ? -29.604 -13.718 -25.219 1.00 43.97 167 GLU A O 1
ATOM 1306 N N . ASN A 1 168 ? -30.579 -11.839 -24.414 1.00 50.34 168 ASN A N 1
ATOM 1307 C CA . ASN A 1 168 ? -29.631 -11.315 -23.443 1.00 50.34 168 ASN A CA 1
ATOM 1308 C C . ASN A 1 168 ? -29.270 -12.317 -22.316 1.00 50.34 168 ASN A C 1
ATOM 1310 O O . ASN A 1 168 ? -29.434 -12.032 -21.136 1.00 50.34 168 ASN A O 1
ATOM 1314 N N . ARG A 1 169 ? -28.843 -13.534 -22.673 1.00 50.06 169 ARG A N 1
ATOM 1315 C CA . ARG A 1 169 ? -28.496 -14.653 -21.776 1.00 50.06 169 ARG A CA 1
ATOM 1316 C C . ARG A 1 169 ? -26.989 -14.901 -21.736 1.00 50.06 169 ARG A C 1
ATOM 1318 O O . ARG A 1 169 ? -26.542 -15.986 -21.373 1.00 50.06 169 ARG A O 1
ATOM 1325 N N . HIS A 1 170 ? -26.200 -13.916 -22.144 1.00 59.25 170 HIS A N 1
ATOM 1326 C CA . HIS A 1 170 ? -24.771 -13.861 -21.878 1.00 59.25 170 HIS A CA 1
ATOM 1327 C C . HIS A 1 170 ? -24.554 -12.750 -20.868 1.00 59.25 170 HIS A C 1
ATOM 1329 O O . HIS A 1 170 ? -24.465 -11.599 -21.261 1.00 59.25 170 HIS A O 1
ATOM 1335 N N . ASP A 1 171 ? -24.480 -13.093 -19.586 1.00 58.72 171 ASP A N 1
ATOM 1336 C CA . ASP A 1 171 ? -23.540 -12.348 -18.746 1.00 58.72 171 ASP A CA 1
ATOM 1337 C C . ASP A 1 171 ? -23.161 -13.128 -17.498 1.00 58.72 171 ASP A C 1
ATOM 1339 O O . ASP A 1 171 ? -21.984 -13.303 -17.240 1.00 58.72 171 ASP A O 1
ATOM 1343 N N . HIS A 1 172 ? -24.097 -13.763 -16.792 1.00 59.19 172 HIS A N 1
ATOM 1344 C CA . HIS A 1 172 ? -23.753 -14.329 -15.479 1.00 59.19 172 HIS A CA 1
ATOM 1345 C C . HIS A 1 172 ? -22.795 -15.534 -15.514 1.00 59.19 172 HIS A C 1
ATOM 1347 O O . HIS A 1 172 ? -21.915 -15.637 -14.662 1.00 59.19 172 HIS A O 1
ATOM 1353 N N . SER A 1 173 ? -22.903 -16.438 -16.496 1.00 65.69 173 SER A N 1
ATOM 1354 C CA . SER A 1 173 ? -21.945 -17.551 -16.625 1.00 65.69 173 SER A CA 1
ATOM 1355 C C . SER A 1 173 ? -20.582 -17.073 -17.130 1.00 65.69 173 SER A C 1
ATOM 1357 O O . SER A 1 173 ? -19.555 -17.500 -16.608 1.00 65.69 173 SER A O 1
ATOM 1359 N N . SER A 1 174 ? -20.572 -16.138 -18.086 1.00 74.06 174 SER A N 1
ATOM 1360 C CA . SER A 1 174 ? -19.360 -15.482 -18.590 1.00 74.06 174 SER A CA 1
ATOM 1361 C C . SER A 1 174 ? -18.667 -14.670 -17.497 1.00 74.06 174 SER A C 1
ATOM 1363 O O . SER A 1 174 ? -17.446 -14.690 -17.429 1.00 74.06 174 SER A O 1
ATOM 1365 N N . ASP A 1 175 ? -19.413 -14.009 -16.615 1.00 73.69 175 ASP A N 1
ATOM 1366 C CA . ASP A 1 175 ? -18.881 -13.219 -15.507 1.00 73.69 175 ASP A CA 1
ATOM 1367 C C . ASP A 1 175 ? -18.275 -14.099 -14.426 1.00 73.69 175 ASP A C 1
ATOM 1369 O O . ASP A 1 175 ? -17.170 -13.813 -13.978 1.00 73.69 175 ASP A O 1
ATOM 1373 N N . LEU A 1 176 ? -18.916 -15.218 -14.071 1.00 80.75 176 LEU A N 1
ATOM 1374 C CA . LEU A 1 176 ? -18.311 -16.204 -13.175 1.00 80.75 176 LEU A CA 1
ATOM 1375 C C . LEU A 1 176 ? -17.060 -16.826 -13.811 1.00 80.75 176 LEU A C 1
ATOM 1377 O O . LEU A 1 176 ? -16.022 -16.905 -13.162 1.00 80.75 176 LEU A O 1
ATOM 1381 N N . THR A 1 177 ? -17.099 -17.212 -15.092 1.00 81.12 177 THR A N 1
ATOM 1382 C CA . THR A 1 177 ? -15.916 -17.736 -15.802 1.00 81.12 177 THR A CA 1
ATOM 1383 C C . THR A 1 177 ? -14.802 -16.693 -15.905 1.00 81.12 177 THR A C 1
ATOM 1385 O O . THR A 1 177 ? -13.642 -17.018 -15.670 1.00 81.12 177 THR A O 1
ATOM 1388 N N . ARG A 1 178 ? -15.130 -15.431 -16.197 1.00 75.25 178 ARG A N 1
ATOM 1389 C CA . ARG A 1 178 ? -14.185 -14.307 -16.247 1.00 75.25 178 ARG A CA 1
ATOM 1390 C C . ARG A 1 178 ? -13.612 -14.020 -14.866 1.00 75.25 178 ARG A C 1
ATOM 1392 O O . ARG A 1 178 ? -12.420 -13.758 -14.763 1.00 75.25 178 ARG A O 1
ATOM 1399 N N . TYR A 1 179 ? -14.426 -14.110 -13.821 1.00 78.25 179 TYR A N 1
ATOM 1400 C CA . TYR A 1 179 ? -14.014 -13.964 -12.432 1.00 78.25 179 TYR A CA 1
ATOM 1401 C C . TYR A 1 179 ? -13.062 -15.078 -12.013 1.00 78.25 179 TYR A C 1
ATOM 1403 O O . TYR A 1 179 ? -11.989 -14.784 -11.503 1.00 78.25 179 TYR A O 1
ATOM 1411 N N . PHE A 1 180 ? -13.393 -16.343 -12.282 1.00 80.69 180 PHE A N 1
ATOM 1412 C CA . PHE A 1 180 ? -12.507 -17.471 -12.001 1.00 80.69 180 PHE A CA 1
ATOM 1413 C C . PHE A 1 180 ? -11.217 -17.379 -12.816 1.00 80.69 180 PHE A C 1
ATOM 1415 O O . PHE A 1 180 ? -10.143 -17.488 -12.242 1.00 80.69 180 PHE A O 1
ATOM 1422 N N . ALA A 1 181 ? -11.286 -17.088 -14.116 1.00 75.75 181 ALA A N 1
ATOM 1423 C CA . ALA A 1 181 ? -10.099 -16.898 -14.948 1.00 75.75 181 ALA A CA 1
ATOM 1424 C C . ALA A 1 181 ? -9.224 -15.741 -14.441 1.00 75.75 181 ALA A C 1
ATOM 1426 O O . ALA A 1 181 ? -8.005 -15.873 -14.359 1.00 75.75 181 ALA A O 1
ATOM 1427 N N . ARG A 1 182 ? -9.839 -14.622 -14.040 1.00 74.12 182 ARG A N 1
ATOM 1428 C CA . ARG A 1 182 ? -9.144 -13.484 -13.431 1.00 74.12 182 ARG A CA 1
ATOM 1429 C C . ARG A 1 182 ? -8.559 -13.858 -12.074 1.00 74.12 182 ARG A C 1
ATOM 1431 O O . ARG A 1 182 ? -7.425 -13.492 -11.810 1.00 74.12 182 ARG A O 1
ATOM 1438 N N . ARG A 1 183 ? -9.271 -14.622 -11.250 1.00 78.94 183 ARG A N 1
ATOM 1439 C CA . ARG A 1 183 ? -8.803 -15.122 -9.953 1.00 78.94 183 ARG A CA 1
ATOM 1440 C C . ARG A 1 183 ? -7.597 -16.041 -10.110 1.00 78.94 183 ARG A C 1
ATOM 1442 O O . ARG A 1 183 ? -6.602 -15.831 -9.428 1.00 78.94 183 ARG A O 1
ATOM 1449 N N . GLU A 1 184 ? -7.663 -17.016 -11.012 1.00 76.62 184 GLU A N 1
ATOM 1450 C CA . GLU A 1 184 ? -6.564 -17.951 -11.277 1.00 76.62 184 GLU A CA 1
ATOM 1451 C C . GLU A 1 184 ? -5.347 -17.218 -11.859 1.00 76.62 184 GLU A C 1
ATOM 1453 O O . GLU A 1 184 ? -4.219 -17.452 -11.429 1.00 76.62 184 GLU A O 1
ATOM 1458 N N . LEU A 1 185 ? -5.559 -16.262 -12.772 1.00 72.06 185 LEU A N 1
ATOM 1459 C CA . LEU A 1 185 ? -4.483 -15.438 -13.325 1.00 72.06 185 LEU A CA 1
ATOM 1460 C C . LEU A 1 185 ? -3.871 -14.516 -12.265 1.00 72.06 185 LEU A C 1
ATOM 1462 O O . LEU A 1 185 ? -2.650 -14.421 -12.173 1.00 72.06 185 LEU A O 1
ATOM 1466 N N . LEU A 1 186 ? -4.688 -13.869 -11.431 1.00 69.31 186 LEU A N 1
ATOM 1467 C CA . LEU A 1 186 ? -4.215 -13.027 -10.332 1.00 69.31 186 LEU A CA 1
ATOM 1468 C C . LEU A 1 186 ? -3.423 -13.856 -9.325 1.00 69.31 186 LEU A C 1
ATOM 1470 O O . LEU A 1 186 ? -2.311 -13.471 -8.976 1.00 69.31 186 LEU A O 1
ATOM 1474 N N . GLN A 1 187 ? -3.923 -15.032 -8.947 1.00 68.94 187 GLN A N 1
ATOM 1475 C CA . GLN A 1 187 ? -3.211 -15.960 -8.077 1.00 68.94 187 GLN A CA 1
ATOM 1476 C C . GLN A 1 187 ? -1.901 -16.461 -8.710 1.00 68.94 187 GLN A C 1
ATOM 1478 O O . GLN A 1 187 ? -0.915 -16.610 -7.997 1.00 68.94 187 GLN A O 1
ATOM 1483 N N . ALA A 1 188 ? -1.848 -16.680 -10.025 1.00 67.38 188 ALA A N 1
ATOM 1484 C CA . ALA A 1 188 ? -0.616 -17.049 -10.724 1.00 67.38 188 ALA A CA 1
ATOM 1485 C C . ALA A 1 188 ? 0.368 -15.872 -10.897 1.00 67.38 188 ALA A C 1
ATOM 1487 O O . ALA A 1 188 ? 1.575 -16.088 -10.984 1.00 67.38 188 ALA A O 1
ATOM 1488 N N . SER A 1 189 ? -0.134 -14.634 -10.945 1.00 72.19 189 SER A N 1
ATOM 1489 C CA . SER A 1 189 ? 0.654 -13.415 -11.186 1.00 72.19 189 SER A CA 1
ATOM 1490 C C . SER A 1 189 ? 1.105 -12.680 -9.921 1.00 72.19 189 SER A C 1
ATOM 1492 O O . SER A 1 189 ? 1.877 -11.723 -10.016 1.00 72.19 189 SER A O 1
ATOM 1494 N N . MET A 1 190 ? 0.649 -13.099 -8.738 1.00 78.25 190 MET A N 1
ATOM 1495 C CA . MET A 1 190 ? 1.086 -12.490 -7.485 1.00 78.25 190 MET A CA 1
ATOM 1496 C C . MET A 1 190 ? 2.596 -12.684 -7.308 1.00 78.25 190 MET A C 1
ATOM 1498 O O . MET A 1 190 ? 3.149 -13.768 -7.475 1.00 78.25 190 MET A O 1
ATOM 1502 N N . LEU A 1 191 ? 3.287 -11.597 -6.979 1.00 82.19 191 LEU A N 1
ATOM 1503 C CA . LEU A 1 191 ? 4.714 -11.630 -6.688 1.00 82.19 191 LEU A CA 1
ATOM 1504 C C . LEU A 1 191 ? 4.910 -11.961 -5.210 1.00 82.19 191 LEU A C 1
ATOM 1506 O O . LEU A 1 191 ? 4.270 -11.369 -4.337 1.00 82.19 191 LEU A O 1
ATOM 1510 N N . LYS A 1 192 ? 5.827 -12.885 -4.918 1.00 88.50 192 LYS A N 1
ATOM 1511 C CA . LYS A 1 192 ? 6.226 -13.179 -3.541 1.00 88.50 192 LYS A CA 1
ATOM 1512 C C . LYS A 1 192 ? 7.026 -12.011 -2.969 1.00 88.50 192 LYS A C 1
ATOM 1514 O O . LYS A 1 192 ? 7.913 -11.477 -3.637 1.00 88.50 192 LYS A O 1
ATOM 1519 N N . PHE A 1 193 ? 6.714 -11.612 -1.741 1.00 88.81 193 PHE A N 1
ATOM 1520 C CA . PHE A 1 193 ? 7.425 -10.534 -1.069 1.00 88.81 193 PHE A CA 1
ATOM 1521 C C . PHE A 1 193 ? 8.872 -10.942 -0.776 1.00 88.81 193 PHE A C 1
ATOM 1523 O O . PHE A 1 193 ? 9.141 -12.044 -0.301 1.00 88.81 193 PHE A O 1
ATOM 1530 N N . SER A 1 194 ? 9.810 -10.040 -1.058 1.00 86.19 194 SER A N 1
ATOM 1531 C CA . SER A 1 194 ? 11.251 -10.270 -0.916 1.00 86.19 194 SER A CA 1
ATOM 1532 C C . SER A 1 194 ? 11.795 -9.972 0.488 1.00 86.19 194 SER A C 1
ATOM 1534 O O . SER A 1 194 ? 13.005 -10.059 0.684 1.00 86.19 194 SER A O 1
ATOM 1536 N N . ASP A 1 195 ? 10.942 -9.583 1.444 1.00 87.88 195 ASP A N 1
ATOM 1537 C CA . ASP A 1 195 ? 11.326 -9.068 2.771 1.00 87.88 195 ASP A CA 1
ATOM 1538 C C . ASP A 1 195 ? 12.251 -7.846 2.720 1.00 87.88 195 ASP A C 1
ATOM 1540 O O . ASP A 1 195 ? 13.002 -7.571 3.654 1.00 87.88 195 ASP A O 1
ATOM 1544 N N . ARG A 1 196 ? 12.202 -7.083 1.622 1.00 86.75 196 ARG A N 1
ATOM 1545 C CA . ARG A 1 196 ? 12.991 -5.861 1.461 1.00 86.75 196 ARG A CA 1
ATOM 1546 C C . ARG A 1 196 ? 12.104 -4.617 1.578 1.00 86.75 196 ARG A C 1
ATOM 1548 O O . ARG A 1 196 ? 11.133 -4.512 0.823 1.00 86.75 196 ARG A O 1
ATOM 1555 N N . PRO A 1 197 ? 12.463 -3.634 2.428 1.00 85.50 197 PRO A N 1
ATOM 1556 C CA . PRO A 1 197 ? 11.695 -2.394 2.594 1.00 85.50 197 PRO A CA 1
ATOM 1557 C C . PRO A 1 197 ? 11.444 -1.647 1.276 1.00 85.50 197 PRO A C 1
ATOM 1559 O O . PRO A 1 197 ? 10.334 -1.193 1.006 1.00 85.50 197 PRO A O 1
ATOM 1562 N N . LYS A 1 198 ? 12.445 -1.616 0.387 1.00 85.19 198 LYS A N 1
ATOM 1563 C CA . LYS A 1 198 ? 12.360 -0.974 -0.938 1.00 85.19 198 LYS A CA 1
ATOM 1564 C C . LYS A 1 198 ? 11.216 -1.484 -1.825 1.00 85.19 198 LYS A C 1
ATOM 1566 O O . LYS A 1 198 ? 10.637 -0.709 -2.580 1.00 85.19 198 LYS A O 1
ATOM 1571 N N . ASP A 1 199 ? 10.887 -2.771 -1.728 1.00 87.25 199 ASP A N 1
ATOM 1572 C CA . ASP A 1 199 ? 9.905 -3.420 -2.599 1.00 87.25 199 ASP A CA 1
ATOM 1573 C C . ASP A 1 199 ? 8.523 -3.466 -1.921 1.00 87.25 199 ASP A C 1
ATOM 1575 O O . ASP A 1 199 ? 7.510 -3.705 -2.579 1.00 87.25 199 ASP A O 1
ATOM 1579 N N . TYR A 1 200 ? 8.458 -3.188 -0.612 1.00 90.44 200 TYR A N 1
ATOM 1580 C CA . TYR A 1 200 ? 7.263 -3.357 0.213 1.00 90.44 200 TYR A CA 1
ATOM 1581 C C . TYR A 1 200 ? 6.071 -2.540 -0.277 1.00 90.44 200 TYR A C 1
ATOM 1583 O O . TYR A 1 200 ? 4.976 -3.081 -0.418 1.00 90.44 200 TYR A O 1
ATOM 1591 N N . ARG A 1 201 ? 6.259 -1.248 -0.580 1.00 90.25 201 ARG A N 1
ATOM 1592 C CA . ARG A 1 201 ? 5.145 -0.386 -1.018 1.00 90.25 201 ARG A CA 1
ATOM 1593 C C . ARG A 1 201 ? 4.559 -0.830 -2.357 1.00 90.25 201 ARG A C 1
ATOM 1595 O O . ARG A 1 201 ? 3.337 -0.865 -2.506 1.00 90.25 201 ARG A O 1
ATOM 1602 N N . ALA A 1 202 ? 5.418 -1.188 -3.311 1.00 89.88 202 ALA A N 1
ATOM 1603 C CA . ALA A 1 202 ? 4.996 -1.677 -4.620 1.00 89.88 202 ALA A CA 1
ATOM 1604 C C . ALA A 1 202 ? 4.287 -3.033 -4.496 1.00 89.88 202 ALA A C 1
ATOM 1606 O O . ALA A 1 202 ? 3.180 -3.206 -5.011 1.00 89.88 202 ALA A O 1
ATOM 1607 N N . TRP A 1 203 ? 4.882 -3.957 -3.738 1.00 92.31 203 TRP A N 1
ATOM 1608 C CA . TRP A 1 203 ? 4.316 -5.273 -3.470 1.00 92.31 203 TRP A CA 1
ATOM 1609 C C . TRP A 1 203 ? 2.961 -5.183 -2.765 1.00 92.31 203 TRP A C 1
ATOM 1611 O O . TRP A 1 203 ? 1.986 -5.741 -3.254 1.00 92.31 203 TRP A O 1
ATOM 1621 N N . ARG A 1 204 ? 2.850 -4.416 -1.674 1.00 91.75 204 ARG A N 1
ATOM 1622 C CA . ARG A 1 204 ? 1.597 -4.249 -0.922 1.00 91.75 204 ARG A CA 1
ATOM 1623 C C . ARG A 1 204 ? 0.472 -3.726 -1.804 1.00 91.75 204 ARG A C 1
ATOM 1625 O O . ARG A 1 204 ? -0.668 -4.169 -1.672 1.00 91.75 204 ARG A O 1
ATOM 1632 N N . ARG A 1 205 ? 0.774 -2.776 -2.696 1.00 90.25 205 ARG A N 1
ATOM 1633 C CA . ARG A 1 205 ? -0.218 -2.236 -3.630 1.00 90.25 205 ARG A CA 1
ATOM 1634 C C . ARG A 1 205 ? -0.641 -3.276 -4.662 1.00 90.25 205 ARG A C 1
ATOM 1636 O O . ARG A 1 205 ? -1.833 -3.410 -4.908 1.00 90.25 205 ARG A O 1
ATOM 1643 N N . SER A 1 206 ? 0.307 -4.032 -5.213 1.00 89.19 206 SER A N 1
ATOM 1644 C CA . SER A 1 206 ? 0.010 -5.155 -6.108 1.00 89.19 206 SER A CA 1
ATOM 1645 C C . SER A 1 206 ? -0.847 -6.217 -5.413 1.00 89.19 206 SER A C 1
ATOM 1647 O O . SER A 1 206 ? -1.881 -6.599 -5.956 1.00 89.19 206 SER A O 1
ATOM 1649 N N . PHE A 1 207 ? -0.494 -6.612 -4.188 1.00 89.88 207 PHE A N 1
ATOM 1650 C CA . PHE A 1 207 ? -1.243 -7.577 -3.386 1.00 89.88 207 PHE A CA 1
ATOM 1651 C C . PHE A 1 207 ? -2.681 -7.110 -3.144 1.00 89.88 207 PHE A C 1
ATOM 1653 O O . PHE A 1 207 ? -3.613 -7.805 -3.533 1.00 89.88 207 PHE A O 1
ATOM 1660 N N . ARG A 1 208 ? -2.876 -5.896 -2.604 1.00 89.88 208 ARG A N 1
ATOM 1661 C CA . ARG A 1 208 ? -4.214 -5.333 -2.336 1.00 89.88 208 ARG A CA 1
ATOM 1662 C C . ARG A 1 208 ? -5.076 -5.230 -3.589 1.00 89.88 208 ARG A C 1
ATOM 1664 O O . ARG A 1 208 ? -6.230 -5.639 -3.565 1.00 89.88 208 ARG A O 1
ATOM 1671 N N . ASN A 1 209 ? -4.510 -4.733 -4.686 1.00 87.25 209 ASN A N 1
ATOM 1672 C CA . ASN A 1 209 ? -5.231 -4.643 -5.955 1.00 87.25 209 ASN A CA 1
ATOM 1673 C C . ASN A 1 209 ? -5.611 -6.026 -6.503 1.00 87.25 209 ASN A C 1
ATOM 1675 O O . ASN A 1 209 ? -6.610 -6.148 -7.197 1.00 87.25 209 ASN A O 1
ATOM 1679 N N . SER A 1 210 ? -4.822 -7.056 -6.197 1.00 84.62 210 SER A N 1
ATOM 1680 C CA . SER A 1 210 ? -5.066 -8.417 -6.679 1.00 84.62 210 SER A CA 1
ATOM 1681 C C . SER A 1 210 ? -6.096 -9.175 -5.844 1.00 84.62 210 SER A C 1
ATOM 1683 O O . SER A 1 210 ? -6.635 -10.156 -6.335 1.00 84.62 210 SER A O 1
ATOM 1685 N N . ILE A 1 211 ? -6.368 -8.754 -4.604 1.00 86.56 211 ILE A N 1
ATOM 1686 C CA . ILE A 1 211 ? -7.352 -9.408 -3.722 1.00 86.56 211 ILE A CA 1
ATOM 1687 C C . ILE A 1 211 ? -8.680 -8.654 -3.620 1.00 86.56 211 ILE A C 1
ATOM 1689 O O . ILE A 1 211 ? 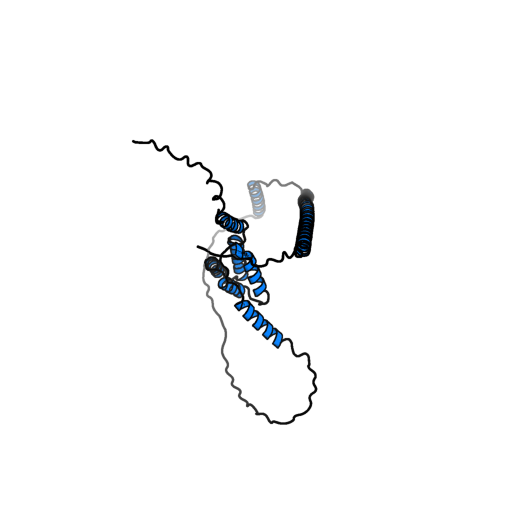-9.660 -9.241 -3.174 1.00 86.56 211 ILE A O 1
ATOM 1693 N N . VAL A 1 212 ? -8.733 -7.380 -4.034 1.00 84.19 212 VAL A N 1
ATOM 1694 C CA . VAL A 1 212 ? -9.940 -6.540 -3.900 1.00 84.19 212 VAL A CA 1
ATOM 1695 C C . VAL A 1 212 ? -11.147 -7.146 -4.618 1.00 84.19 212 VAL A C 1
ATOM 1697 O O . VAL A 1 212 ? -12.264 -7.076 -4.117 1.00 84.19 212 VAL A O 1
ATOM 1700 N N . ASP A 1 213 ? -10.895 -7.809 -5.745 1.00 78.88 213 ASP A N 1
ATOM 1701 C CA . ASP A 1 213 ? -11.921 -8.448 -6.559 1.00 78.88 213 ASP A CA 1
ATOM 1702 C C . ASP A 1 213 ? -12.193 -9.898 -6.134 1.00 78.88 213 ASP A C 1
ATOM 1704 O O . ASP A 1 213 ? -13.025 -10.534 -6.754 1.00 78.88 213 ASP A O 1
ATOM 1708 N N . LEU A 1 214 ? -11.497 -10.470 -5.140 1.00 77.31 214 LEU A N 1
ATOM 1709 C CA . LEU A 1 214 ? -11.630 -11.894 -4.783 1.00 77.31 214 LEU A CA 1
ATOM 1710 C C . LEU A 1 214 ? -12.698 -12.178 -3.713 1.00 77.31 214 LEU A C 1
ATOM 1712 O O . LEU A 1 214 ? -12.961 -13.351 -3.444 1.00 77.31 214 LEU A O 1
ATOM 1716 N N . HIS A 1 215 ? -13.305 -11.139 -3.123 1.00 78.69 215 HIS A N 1
ATOM 1717 C CA . HIS A 1 215 ? -14.318 -11.244 -2.059 1.00 78.69 215 HIS A CA 1
ATOM 1718 C C . HIS A 1 215 ? -13.938 -12.240 -0.946 1.00 78.69 215 HIS A C 1
ATOM 1720 O O . HIS A 1 215 ? -14.747 -13.068 -0.531 1.00 78.69 215 HIS A O 1
ATOM 1726 N N . LEU A 1 216 ? -12.687 -12.179 -0.485 1.00 83.06 216 LEU A N 1
ATOM 1727 C CA . LEU A 1 216 ? -12.163 -13.101 0.522 1.00 83.06 216 LEU A CA 1
ATOM 1728 C C . LEU A 1 216 ? -12.730 -12.801 1.907 1.00 83.06 216 LEU A C 1
ATOM 1730 O O . LEU A 1 216 ? -12.920 -11.644 2.290 1.00 83.06 216 LEU A O 1
ATOM 1734 N N . THR A 1 217 ? -12.914 -13.855 2.695 1.00 88.19 217 THR A N 1
ATOM 1735 C CA . THR A 1 217 ? -13.092 -13.706 4.138 1.00 88.19 217 THR A CA 1
ATOM 1736 C C . THR A 1 217 ?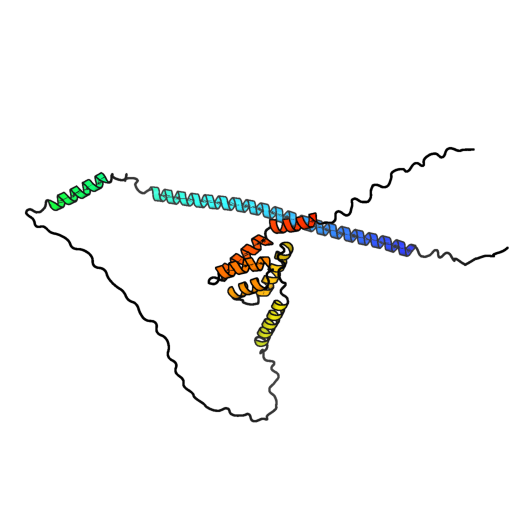 -11.780 -13.243 4.790 1.00 88.19 217 THR A C 1
ATOM 1738 O O . THR A 1 217 ? -10.695 -13.562 4.294 1.00 88.19 217 THR A O 1
ATOM 1741 N N . PRO A 1 218 ? -11.821 -12.542 5.939 1.00 89.75 218 PRO A N 1
ATOM 1742 C CA . PRO A 1 218 ? -10.602 -12.092 6.620 1.00 89.75 218 PRO A CA 1
ATOM 1743 C C . PRO A 1 218 ? -9.638 -13.233 6.987 1.00 89.75 218 PRO A C 1
ATOM 1745 O O . PRO A 1 218 ? -8.424 -13.038 7.024 1.00 89.75 218 PRO A O 1
ATOM 1748 N N . SER A 1 219 ? -10.165 -14.436 7.242 1.00 88.00 219 SER A N 1
ATOM 1749 C CA . SER A 1 219 ? -9.374 -15.649 7.476 1.00 88.00 219 SER A CA 1
ATOM 1750 C C . SER A 1 219 ? -8.617 -16.093 6.226 1.00 88.00 219 SER A C 1
ATOM 1752 O O . SER A 1 219 ? -7.421 -16.363 6.300 1.00 88.00 219 SER A O 1
ATOM 1754 N N . GLU A 1 220 ? -9.284 -16.109 5.071 1.00 89.25 220 GLU A N 1
ATOM 1755 C CA . GLU A 1 220 ? -8.660 -16.468 3.795 1.00 89.25 220 GLU A CA 1
ATOM 1756 C C . GLU A 1 220 ? -7.642 -15.416 3.354 1.00 89.25 220 GLU A C 1
ATOM 1758 O O . GLU A 1 220 ? -6.577 -15.772 2.854 1.00 89.25 220 GLU A O 1
ATOM 1763 N N . GLU A 1 221 ? -7.927 -14.125 3.568 1.00 90.88 221 GLU A N 1
ATOM 1764 C CA . GLU A 1 221 ? -6.962 -13.055 3.300 1.00 90.88 221 GLU A CA 1
ATOM 1765 C C . GLU A 1 221 ? -5.701 -13.237 4.150 1.00 90.88 221 GLU A C 1
ATOM 1767 O O . GLU A 1 221 ? -4.591 -13.110 3.634 1.00 90.88 221 GLU A O 1
ATOM 1772 N N . MET A 1 222 ? -5.851 -13.588 5.429 1.00 91.31 222 MET A N 1
ATOM 1773 C CA . MET A 1 222 ? -4.721 -13.843 6.319 1.00 91.31 222 MET A CA 1
ATOM 1774 C C . MET A 1 222 ? -3.874 -15.038 5.851 1.00 91.31 222 MET A C 1
ATOM 1776 O O . MET A 1 222 ? -2.646 -14.930 5.808 1.00 91.31 222 MET A O 1
ATOM 1780 N N . ASP A 1 223 ? -4.495 -16.148 5.444 1.00 88.81 223 ASP A N 1
ATOM 1781 C CA . ASP A 1 223 ? -3.775 -17.316 4.915 1.00 88.81 223 ASP A CA 1
ATOM 1782 C C . ASP A 1 223 ? -3.105 -17.021 3.562 1.00 88.81 223 ASP A C 1
ATOM 1784 O O . ASP A 1 223 ? -1.965 -17.427 3.306 1.00 88.81 223 ASP A O 1
ATOM 1788 N N . LEU A 1 224 ? -3.778 -16.258 2.698 1.00 90.25 224 LEU A N 1
ATOM 1789 C CA . LEU A 1 224 ? -3.223 -15.811 1.426 1.00 90.25 224 LEU A CA 1
ATOM 1790 C C . LEU A 1 224 ? -2.014 -14.901 1.652 1.00 90.25 224 LEU A C 1
ATOM 1792 O O . LEU A 1 224 ? -0.983 -15.061 1.000 1.00 90.25 224 LEU A O 1
ATOM 1796 N N . LEU A 1 225 ? -2.109 -13.983 2.607 1.00 90.25 225 LEU A N 1
ATOM 1797 C CA . LEU A 1 225 ? -1.033 -13.077 2.970 1.00 90.25 225 LEU A CA 1
ATOM 1798 C C . LEU A 1 225 ? 0.185 -13.867 3.465 1.00 90.25 225 LEU A C 1
ATOM 1800 O O . LEU A 1 225 ? 1.279 -13.674 2.941 1.00 90.25 225 LEU A O 1
ATOM 1804 N N . VAL A 1 226 ? 0.001 -14.840 4.362 1.00 91.19 226 VAL A N 1
ATOM 1805 C CA . VAL A 1 226 ? 1.074 -15.754 4.802 1.00 91.19 226 VAL A CA 1
ATOM 1806 C C . VAL A 1 226 ? 1.716 -16.497 3.621 1.00 91.19 226 VAL A C 1
ATOM 1808 O O . VAL A 1 226 ? 2.935 -16.640 3.582 1.00 91.19 226 VAL A O 1
ATOM 1811 N N . LYS A 1 227 ? 0.938 -16.924 2.619 1.00 90.44 227 LYS A N 1
ATOM 1812 C CA . LYS A 1 227 ? 1.467 -17.621 1.431 1.00 90.44 227 LYS A CA 1
ATOM 1813 C C . LYS A 1 227 ? 2.388 -16.745 0.569 1.00 90.44 227 LYS A C 1
ATOM 1815 O O . LYS A 1 227 ? 3.358 -17.253 -0.005 1.00 90.44 227 LYS A O 1
ATOM 1820 N N . TRP A 1 228 ? 2.086 -15.451 0.465 1.00 90.31 228 TRP A N 1
ATOM 1821 C CA . TRP A 1 228 ? 2.780 -14.509 -0.426 1.00 90.31 228 TRP A CA 1
ATOM 1822 C C . TRP A 1 228 ? 3.830 -13.636 0.260 1.00 90.31 228 TRP A C 1
ATOM 1824 O O . TRP A 1 228 ? 4.525 -12.874 -0.417 1.00 90.31 228 TRP A O 1
ATOM 1834 N N . LEU A 1 229 ? 3.989 -13.767 1.573 1.00 92.38 229 LEU A N 1
ATOM 1835 C CA . LEU A 1 229 ? 5.071 -13.151 2.327 1.00 92.38 229 LEU A CA 1
ATOM 1836 C C . LEU A 1 229 ? 6.422 -13.856 2.104 1.00 92.38 229 LEU A C 1
ATOM 1838 O O . LEU A 1 229 ? 6.502 -14.992 1.628 1.00 92.38 229 LEU A O 1
ATOM 1842 N N . GLY A 1 230 ? 7.508 -13.153 2.424 1.00 90.88 230 GLY A N 1
ATOM 1843 C CA . GLY A 1 230 ? 8.864 -13.699 2.412 1.00 90.88 230 GLY A CA 1
ATOM 1844 C C . GLY A 1 230 ? 9.172 -14.471 3.702 1.00 90.88 230 GLY A C 1
ATOM 1845 O O . GLY A 1 230 ? 8.409 -14.396 4.663 1.00 90.88 230 GLY A O 1
ATOM 1846 N N . PRO A 1 231 ? 10.254 -15.261 3.759 1.00 89.56 231 PRO A N 1
ATOM 1847 C CA . PRO A 1 231 ? 10.525 -16.172 4.874 1.00 89.56 231 PRO A CA 1
ATOM 1848 C C . PRO A 1 231 ? 10.537 -15.497 6.259 1.00 89.56 231 PRO A C 1
ATOM 1850 O O . PRO A 1 231 ? 9.959 -16.044 7.197 1.00 89.56 231 PRO A O 1
ATOM 1853 N N . ALA A 1 232 ? 11.121 -14.303 6.390 1.00 88.44 232 ALA A N 1
ATOM 1854 C CA . ALA A 1 232 ? 11.206 -13.592 7.666 1.00 88.44 232 ALA A CA 1
ATOM 1855 C C . ALA A 1 232 ? 9.866 -12.950 8.056 1.00 88.44 232 ALA A C 1
ATOM 1857 O O . ALA A 1 232 ? 9.456 -12.981 9.218 1.00 88.44 232 ALA A O 1
ATOM 1858 N N . SER A 1 233 ? 9.142 -12.388 7.086 1.00 89.12 233 SER A N 1
ATOM 1859 C CA . SER A 1 233 ? 7.825 -11.801 7.349 1.00 89.12 233 SER A CA 1
ATOM 1860 C C . SER A 1 233 ? 6.750 -12.860 7.612 1.00 89.12 233 SER A C 1
ATOM 1862 O O . SER A 1 233 ? 5.864 -12.640 8.440 1.00 89.12 233 SER A O 1
ATOM 1864 N N . THR A 1 234 ? 6.859 -14.032 6.981 1.00 93.50 234 THR A N 1
ATOM 1865 C CA . THR A 1 234 ? 5.937 -15.164 7.159 1.00 93.50 234 THR A CA 1
ATOM 1866 C C . THR A 1 234 ? 6.006 -15.720 8.578 1.00 93.50 234 THR A C 1
ATOM 1868 O O . THR A 1 234 ? 4.976 -16.062 9.153 1.00 93.50 234 THR A O 1
ATOM 1871 N N . GLU A 1 235 ? 7.196 -15.776 9.183 1.00 92.00 235 GLU A N 1
ATOM 1872 C CA . GLU A 1 235 ? 7.353 -16.208 10.575 1.00 92.00 235 GLU A CA 1
ATOM 1873 C C . GLU A 1 235 ? 6.582 -15.290 11.536 1.00 92.00 235 GLU A C 1
ATOM 1875 O O . GLU A 1 235 ? 5.804 -15.760 12.370 1.00 92.00 235 GLU A O 1
ATOM 1880 N N . HIS A 1 236 ? 6.733 -13.971 11.380 1.00 89.62 236 HIS A N 1
ATOM 1881 C CA . HIS A 1 236 ? 5.981 -12.994 12.168 1.00 89.62 236 HIS A CA 1
ATOM 1882 C C . HIS A 1 236 ? 4.471 -13.095 11.925 1.00 89.62 236 HIS A C 1
ATOM 1884 O O . HIS A 1 236 ? 3.692 -13.067 12.880 1.00 89.62 236 HIS A O 1
ATOM 1890 N N . ALA A 1 237 ? 4.057 -13.250 10.666 1.00 91.25 237 ALA A N 1
ATOM 1891 C CA . ALA A 1 237 ? 2.652 -13.372 10.306 1.00 91.25 237 ALA A CA 1
ATOM 1892 C C . ALA A 1 237 ? 2.017 -14.657 10.860 1.00 91.25 237 ALA A C 1
ATOM 1894 O O . ALA A 1 237 ? 0.905 -14.605 11.373 1.00 91.25 237 ALA A O 1
ATOM 1895 N N . ASN A 1 238 ? 2.731 -15.786 10.860 1.00 92.31 238 ASN A N 1
ATOM 1896 C CA . ASN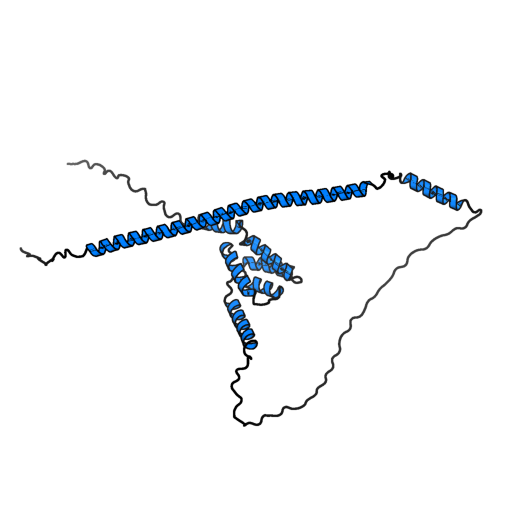 A 1 238 ? 2.243 -17.047 11.426 1.00 92.31 238 ASN A CA 1
ATOM 1897 C C . ASN A 1 238 ? 2.048 -16.988 12.944 1.00 92.31 238 ASN A C 1
ATOM 1899 O O . ASN A 1 238 ? 1.071 -17.538 13.459 1.00 92.31 238 ASN A O 1
ATOM 1903 N N . ARG A 1 239 ? 2.942 -16.305 13.669 1.00 92.56 239 ARG A N 1
ATOM 1904 C CA . ARG A 1 239 ? 2.788 -16.095 15.118 1.00 92.56 239 ARG A CA 1
ATOM 1905 C C . ARG A 1 239 ? 1.524 -15.293 15.424 1.00 92.56 239 ARG A C 1
ATOM 1907 O O . ARG A 1 239 ? 0.744 -15.689 16.285 1.00 92.56 239 ARG A O 1
ATOM 1914 N N . LEU A 1 240 ? 1.293 -14.210 14.679 1.00 91.19 240 LEU A N 1
ATOM 1915 C CA . LEU A 1 240 ? 0.084 -13.394 14.814 1.00 91.19 240 LEU A CA 1
ATOM 1916 C C . LEU A 1 240 ? -1.167 -14.178 14.400 1.00 91.19 240 LEU A C 1
ATOM 1918 O O . LEU A 1 240 ? -2.142 -14.198 15.140 1.00 91.19 240 LEU A O 1
ATOM 1922 N N . ARG A 1 241 ? -1.121 -14.914 13.288 1.00 90.38 241 ARG A N 1
ATOM 1923 C CA . ARG A 1 241 ? -2.214 -15.787 12.843 1.00 90.38 241 ARG A CA 1
ATOM 1924 C C . ARG A 1 241 ? -2.641 -16.775 13.926 1.00 90.38 241 ARG A C 1
ATOM 1926 O O . ARG A 1 241 ? -3.825 -16.903 14.207 1.00 90.38 241 ARG A O 1
ATOM 1933 N N . THR A 1 242 ? -1.672 -17.429 14.562 1.00 91.31 242 THR A N 1
ATOM 1934 C CA . THR A 1 242 ? -1.926 -18.394 15.642 1.00 91.31 242 THR A CA 1
ATOM 1935 C C . THR A 1 242 ? -2.527 -17.713 16.875 1.00 91.31 242 THR A C 1
ATOM 1937 O O . THR A 1 242 ? -3.434 -18.256 17.495 1.00 91.31 242 THR A O 1
ATOM 1940 N N . ALA A 1 243 ? -2.075 -16.501 17.210 1.00 90.75 243 ALA A N 1
ATOM 1941 C CA . ALA A 1 243 ? -2.625 -15.728 18.324 1.00 90.75 243 ALA A CA 1
ATOM 1942 C C . ALA A 1 243 ? -4.067 -15.242 18.074 1.00 90.75 243 ALA A C 1
ATOM 1944 O O . ALA A 1 243 ? -4.838 -15.096 19.020 1.00 90.75 243 ALA A O 1
ATOM 1945 N N . TYR A 1 244 ? -4.440 -15.012 16.811 1.00 90.75 244 TYR A N 1
ATOM 1946 C CA . TYR A 1 244 ? -5.724 -14.427 16.412 1.00 90.75 244 TYR A CA 1
ATOM 1947 C C . TYR A 1 244 ? -6.657 -15.402 15.668 1.00 90.75 244 TYR A C 1
ATOM 1949 O O . TYR A 1 244 ? -7.525 -14.959 14.918 1.00 90.75 244 TYR A O 1
ATOM 1957 N N . LEU A 1 245 ? -6.548 -16.716 15.908 1.00 87.69 245 LEU A N 1
ATOM 1958 C CA . LEU A 1 245 ? -7.378 -17.754 15.261 1.00 87.69 245 LEU A CA 1
ATOM 1959 C C . LEU A 1 245 ? -8.891 -17.470 15.325 1.00 87.69 245 LEU A C 1
ATOM 1961 O O . LEU A 1 245 ? -9.592 -17.632 14.331 1.00 87.69 245 LEU A O 1
ATOM 1965 N N . ASN A 1 246 ? -9.384 -16.993 16.473 1.00 88.62 246 ASN A N 1
ATOM 1966 C CA . ASN A 1 246 ? -10.811 -16.716 16.694 1.00 88.62 246 ASN A CA 1
ATOM 1967 C C . ASN A 1 246 ? -11.240 -15.306 16.236 1.00 88.62 246 ASN A C 1
ATOM 1969 O O . ASN A 1 246 ? -12.425 -14.980 16.256 1.00 88.62 246 ASN A O 1
ATOM 1973 N N . HIS A 1 247 ? -10.286 -14.454 15.847 1.00 92.00 247 HIS A N 1
ATOM 1974 C CA . HIS A 1 247 ? -10.517 -13.064 15.447 1.00 92.00 247 HIS A CA 1
ATOM 1975 C C . HIS A 1 247 ? -9.664 -12.700 14.221 1.00 92.00 247 HIS A C 1
ATOM 1977 O O . HIS A 1 247 ? -8.733 -11.893 14.333 1.00 92.00 247 HIS A O 1
ATOM 1983 N N . PRO A 1 248 ? -9.981 -13.260 13.038 1.00 90.00 248 PRO A N 1
ATOM 1984 C CA . PRO A 1 248 ? -9.148 -13.115 11.847 1.00 90.00 248 PRO A CA 1
ATOM 1985 C C . PRO A 1 248 ? -9.024 -11.661 11.378 1.00 90.00 248 PRO A C 1
ATOM 1987 O O . PRO A 1 248 ? -7.966 -11.261 10.910 1.00 90.00 248 PRO A O 1
ATOM 1990 N N . GLU A 1 249 ? -10.057 -10.837 11.577 1.00 92.38 249 GLU A N 1
ATOM 1991 C CA . GLU A 1 249 ? -10.025 -9.410 11.234 1.00 92.38 249 GLU A CA 1
ATOM 1992 C C . GLU A 1 249 ? -8.962 -8.640 12.039 1.00 92.38 249 GLU A C 1
ATOM 1994 O O . GLU A 1 249 ? -8.142 -7.919 11.469 1.00 92.38 249 GLU A O 1
ATOM 1999 N N . LYS A 1 250 ? -8.915 -8.844 13.364 1.00 93.69 250 LYS A N 1
ATOM 2000 C CA . LYS A 1 250 ? -7.884 -8.238 14.225 1.00 93.69 250 LYS A CA 1
ATOM 2001 C C . LYS A 1 250 ? -6.496 -8.791 13.907 1.00 93.69 250 LYS A C 1
ATOM 2003 O O . LYS A 1 250 ? -5.532 -8.030 13.868 1.00 93.69 250 LYS A O 1
ATOM 2008 N N . GLY A 1 251 ? -6.396 -10.096 13.647 1.00 93.06 251 GLY A N 1
ATOM 2009 C CA . GLY A 1 251 ? -5.141 -10.738 13.256 1.00 93.06 251 GLY A CA 1
ATOM 2010 C C . GLY A 1 251 ? -4.560 -10.143 11.979 1.00 93.06 251 GLY A C 1
ATOM 2011 O O . GLY A 1 251 ? -3.395 -9.751 11.949 1.00 93.06 251 GLY A O 1
ATOM 2012 N N . LEU A 1 252 ? -5.397 -9.986 10.956 1.00 93.88 252 LEU A N 1
ATOM 2013 C CA . LEU A 1 252 ? -5.032 -9.364 9.690 1.00 93.88 252 LEU A CA 1
ATOM 2014 C C . LEU A 1 252 ? -4.547 -7.917 9.881 1.00 93.88 252 LEU A C 1
ATOM 2016 O O . LEU A 1 252 ? -3.511 -7.537 9.329 1.00 93.88 252 LEU A O 1
ATOM 2020 N N . GLN A 1 253 ? -5.247 -7.118 10.694 1.00 93.88 253 GLN A N 1
ATOM 2021 C CA . GLN A 1 253 ? -4.840 -5.742 11.005 1.00 93.88 253 GLN A CA 1
ATOM 2022 C C . GLN A 1 253 ? -3.470 -5.680 11.691 1.00 93.88 253 GLN A C 1
ATOM 2024 O O . GLN A 1 253 ? -2.613 -4.888 11.290 1.00 93.88 253 GLN A O 1
ATOM 2029 N N . GLU A 1 254 ? -3.230 -6.526 12.692 1.00 92.81 254 GLU A N 1
ATOM 2030 C CA . GLU A 1 254 ? -1.952 -6.553 13.409 1.00 92.81 254 GLU A CA 1
ATOM 2031 C C . GLU A 1 254 ? -0.801 -7.057 12.528 1.00 92.81 254 GLU A C 1
ATOM 2033 O O . GLU A 1 254 ? 0.308 -6.520 12.603 1.00 92.81 254 GLU A O 1
ATOM 2038 N N . ILE A 1 255 ? -1.055 -8.007 11.619 1.00 93.75 255 ILE A N 1
ATOM 2039 C CA . ILE A 1 255 ? -0.059 -8.426 10.624 1.00 93.75 255 ILE A CA 1
ATOM 2040 C C . ILE A 1 255 ? 0.301 -7.254 9.707 1.00 93.75 255 ILE A C 1
ATOM 2042 O O . ILE A 1 255 ? 1.483 -6.939 9.550 1.00 93.75 255 ILE A O 1
ATOM 2046 N N . TRP A 1 256 ? -0.693 -6.552 9.155 1.00 94.44 256 TRP A N 1
ATOM 2047 C CA . TRP A 1 256 ? -0.451 -5.383 8.306 1.00 94.44 256 TRP A CA 1
ATOM 2048 C C . TRP A 1 256 ? 0.313 -4.277 9.030 1.00 94.44 256 TRP A C 1
ATOM 2050 O O . TRP A 1 256 ? 1.257 -3.717 8.474 1.00 94.44 256 TRP A O 1
ATOM 2060 N N . LYS A 1 257 ? -0.052 -3.986 10.278 1.00 93.62 257 LYS A N 1
ATOM 2061 C CA . LYS A 1 257 ? 0.619 -2.993 11.123 1.00 93.62 257 LYS A CA 1
ATOM 2062 C C . LYS A 1 257 ? 2.070 -3.373 11.405 1.00 93.62 257 LYS A C 1
ATOM 2064 O O . LYS A 1 257 ? 2.957 -2.521 11.352 1.00 93.62 257 LYS A O 1
ATOM 2069 N N . ARG A 1 258 ? 2.338 -4.654 11.672 1.00 91.69 258 ARG A N 1
ATOM 2070 C CA . ARG A 1 258 ? 3.701 -5.150 11.885 1.00 91.69 258 ARG A CA 1
ATOM 2071 C C . ARG A 1 258 ? 4.542 -5.045 10.615 1.00 91.69 258 ARG A C 1
ATOM 2073 O O . ARG A 1 258 ? 5.680 -4.589 10.695 1.00 91.69 258 ARG A O 1
ATOM 2080 N N . LEU A 1 259 ? 3.983 -5.407 9.460 1.00 91.38 259 LEU A N 1
ATOM 2081 C CA . LEU A 1 259 ? 4.647 -5.262 8.162 1.00 91.38 259 LEU A CA 1
ATOM 2082 C C . LEU A 1 259 ? 4.946 -3.795 7.834 1.00 91.38 259 LEU A C 1
ATOM 2084 O O . LEU A 1 259 ? 6.051 -3.470 7.412 1.00 91.38 259 LEU A O 1
ATOM 2088 N N . GLU A 1 260 ? 3.992 -2.899 8.086 1.00 91.06 260 GLU A N 1
ATOM 2089 C CA . GLU A 1 260 ? 4.163 -1.456 7.907 1.00 91.06 260 GLU A CA 1
ATOM 2090 C C . GLU A 1 260 ? 5.291 -0.917 8.788 1.00 91.06 260 GLU A C 1
ATOM 2092 O O . GLU A 1 260 ? 6.141 -0.178 8.305 1.00 91.06 260 GLU A O 1
ATOM 2097 N N . LYS A 1 261 ? 5.366 -1.352 10.048 1.00 88.81 261 LYS A N 1
ATOM 2098 C CA . LYS A 1 261 ? 6.434 -0.942 10.964 1.00 88.81 261 LYS A CA 1
ATOM 2099 C C . LYS A 1 261 ? 7.815 -1.461 10.554 1.00 88.81 261 LYS A C 1
ATOM 2101 O O . LYS A 1 261 ? 8.793 -0.754 10.741 1.00 88.81 261 LYS A O 1
ATOM 2106 N N . CYS A 1 262 ? 7.916 -2.689 10.047 1.00 85.25 262 CYS A N 1
ATOM 2107 C CA . CYS A 1 262 ? 9.210 -3.298 9.721 1.00 85.25 262 CYS A CA 1
ATOM 2108 C C . CYS A 1 262 ? 9.730 -2.929 8.325 1.00 85.25 262 CYS A C 1
ATOM 2110 O O . CYS A 1 262 ? 10.938 -2.887 8.125 1.00 85.25 262 CYS A O 1
ATOM 2112 N N . TYR A 1 263 ? 8.837 -2.693 7.363 1.00 87.50 263 TYR A N 1
ATOM 2113 C CA . TYR A 1 263 ? 9.209 -2.527 5.954 1.00 87.50 263 TYR A CA 1
ATOM 2114 C C . TYR A 1 263 ? 8.664 -1.244 5.316 1.00 87.50 263 TYR A C 1
ATOM 2116 O O . TYR A 1 263 ? 9.118 -0.858 4.242 1.00 87.50 263 TYR A O 1
ATOM 2124 N N . GLY A 1 264 ? 7.670 -0.599 5.932 1.00 85.62 264 GLY A N 1
ATOM 2125 C CA . GLY A 1 264 ? 7.031 0.618 5.425 1.00 85.62 264 GLY A CA 1
ATOM 2126 C C . GLY A 1 264 ? 7.396 1.897 6.177 1.00 85.62 264 GLY A C 1
ATOM 2127 O O . GLY A 1 264 ? 7.011 2.975 5.707 1.00 85.62 264 GLY A O 1
ATOM 2128 N N . SER A 1 265 ? 8.107 1.786 7.305 1.00 86.69 265 SER A N 1
ATOM 2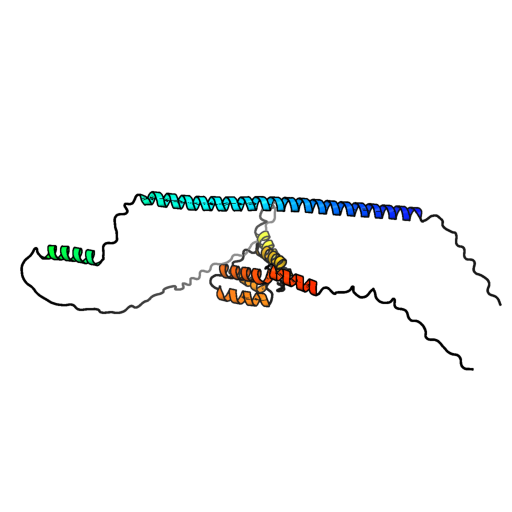129 C CA . SER A 1 265 ? 8.529 2.931 8.109 1.00 86.69 265 SER A CA 1
ATOM 2130 C C . SER A 1 265 ? 9.570 3.760 7.347 1.00 86.69 265 SER A C 1
ATOM 2132 O O . SER A 1 265 ? 10.336 3.199 6.553 1.00 86.69 265 SER A O 1
ATOM 2134 N N . PRO A 1 266 ? 9.576 5.093 7.522 1.00 76.19 266 PRO A N 1
ATOM 2135 C CA . PRO A 1 266 ? 10.537 5.951 6.838 1.00 76.19 266 PRO A CA 1
ATOM 2136 C C . PRO A 1 266 ? 11.978 5.544 7.164 1.00 76.19 266 PRO A C 1
ATOM 2138 O O . PRO A 1 266 ? 12.790 5.477 6.250 1.00 76.19 266 PRO A O 1
ATOM 2141 N N . GLU A 1 267 ? 12.256 5.136 8.405 1.00 84.75 267 GLU A N 1
ATOM 2142 C CA . GLU A 1 267 ? 13.581 4.692 8.853 1.00 84.75 267 GLU A CA 1
ATOM 2143 C C . GLU A 1 267 ? 14.045 3.444 8.090 1.00 84.75 267 GLU A C 1
ATOM 2145 O O . GLU A 1 267 ? 15.142 3.420 7.546 1.00 84.75 267 GLU A O 1
ATOM 2150 N N . ALA A 1 268 ? 13.185 2.428 7.952 1.00 81.38 268 ALA A N 1
ATOM 2151 C CA . ALA A 1 268 ? 13.531 1.201 7.229 1.00 81.38 268 ALA A CA 1
ATOM 2152 C C . ALA A 1 268 ? 13.794 1.450 5.731 1.00 81.38 268 ALA A C 1
ATOM 2154 O O . ALA A 1 268 ? 14.596 0.758 5.096 1.00 81.38 268 ALA A O 1
ATOM 2155 N N . ILE A 1 269 ? 13.100 2.429 5.143 1.00 81.56 269 ILE A N 1
ATOM 2156 C CA . ILE A 1 269 ? 13.303 2.832 3.749 1.00 81.56 269 ILE A CA 1
ATOM 2157 C C . ILE A 1 269 ? 14.612 3.619 3.619 1.00 81.56 269 ILE A C 1
ATOM 2159 O O . ILE A 1 269 ? 15.391 3.331 2.708 1.00 81.56 269 ILE A O 1
ATOM 2163 N N . GLU A 1 270 ? 14.866 4.563 4.525 1.00 84.69 270 GLU A N 1
ATOM 2164 C CA . GLU A 1 270 ? 16.094 5.358 4.583 1.00 84.69 270 GLU A CA 1
ATOM 2165 C C . GLU A 1 270 ? 17.327 4.482 4.782 1.00 84.69 270 GLU A C 1
ATOM 2167 O O . GLU A 1 270 ? 18.249 4.579 3.979 1.00 84.69 270 GLU A O 1
ATOM 2172 N N . ASP A 1 271 ? 17.320 3.558 5.743 1.00 81.75 271 ASP A N 1
ATOM 2173 C CA . ASP A 1 271 ? 18.417 2.611 5.971 1.00 81.75 271 ASP A CA 1
ATOM 2174 C C . ASP A 1 271 ? 18.722 1.807 4.701 1.00 81.75 271 ASP A C 1
ATOM 2176 O O . ASP A 1 271 ? 19.871 1.716 4.264 1.00 81.75 271 ASP A O 1
ATOM 2180 N N . SER A 1 272 ? 17.682 1.308 4.022 1.00 80.19 272 SER A N 1
ATOM 2181 C CA . SER A 1 272 ? 17.853 0.570 2.763 1.00 80.19 272 SER A CA 1
ATOM 2182 C C . SER A 1 272 ? 18.410 1.437 1.622 1.00 80.19 272 SER A C 1
ATOM 2184 O O . SER A 1 272 ? 19.106 0.941 0.728 1.00 80.19 272 SER A O 1
ATOM 2186 N N . LEU A 1 273 ? 18.113 2.740 1.633 1.00 81.75 273 LEU A N 1
ATOM 2187 C CA . LEU A 1 273 ? 18.630 3.703 0.667 1.00 81.75 273 LEU A CA 1
ATOM 2188 C C . LEU A 1 273 ? 20.080 4.077 0.992 1.00 81.75 273 LEU A C 1
ATOM 2190 O O . LEU A 1 273 ? 20.909 4.122 0.082 1.00 81.75 273 LEU A O 1
ATOM 2194 N N . PHE A 1 274 ? 20.404 4.293 2.266 1.00 83.50 274 PHE A N 1
ATOM 2195 C CA . PHE A 1 274 ? 21.751 4.592 2.736 1.00 83.50 274 PHE A CA 1
ATOM 2196 C C . PHE A 1 274 ? 22.704 3.422 2.516 1.00 83.50 274 PHE A C 1
ATOM 2198 O O . PHE A 1 274 ? 23.807 3.644 2.019 1.00 83.50 274 PHE A O 1
ATOM 2205 N N . GLU A 1 275 ? 22.281 2.181 2.768 1.00 83.25 275 GLU A N 1
ATOM 2206 C CA . GLU A 1 275 ? 23.061 0.988 2.416 1.00 83.25 275 GLU A CA 1
ATOM 2207 C C . GLU A 1 275 ? 23.404 0.964 0.925 1.00 83.25 275 GLU A C 1
ATOM 2209 O O . GLU A 1 275 ? 24.543 0.694 0.533 1.00 83.25 275 GLU A O 1
ATOM 2214 N N . ARG A 1 276 ? 22.429 1.309 0.076 1.00 80.31 276 ARG A N 1
ATOM 2215 C CA . ARG A 1 276 ? 22.647 1.395 -1.366 1.00 80.31 276 ARG A CA 1
ATOM 2216 C C . ARG A 1 276 ? 23.634 2.504 -1.715 1.00 80.31 276 ARG A C 1
ATOM 2218 O O . ARG A 1 276 ? 24.502 2.258 -2.541 1.00 80.31 276 ARG A O 1
ATOM 2225 N N . ILE A 1 277 ? 23.519 3.682 -1.092 1.00 85.19 277 ILE A N 1
ATOM 2226 C CA . ILE A 1 277 ? 24.447 4.816 -1.260 1.00 85.19 277 ILE A CA 1
ATOM 2227 C C . ILE A 1 277 ? 25.873 4.417 -0.852 1.00 85.19 277 ILE A C 1
ATOM 2229 O O . ILE A 1 277 ? 26.833 4.697 -1.571 1.00 85.19 277 ILE A O 1
ATOM 2233 N N . HIS A 1 278 ? 26.008 3.718 0.272 1.00 76.00 278 HIS A N 1
ATOM 2234 C CA . HIS A 1 278 ? 27.283 3.257 0.808 1.00 76.00 278 HIS A CA 1
ATOM 2235 C C . HIS A 1 278 ? 27.958 2.214 -0.099 1.00 76.00 278 HIS A C 1
ATOM 2237 O O . HIS A 1 278 ? 29.179 2.221 -0.255 1.00 76.00 278 HIS A O 1
ATOM 2243 N N . TRP A 1 279 ? 27.163 1.364 -0.753 1.00 74.44 279 TRP A N 1
ATOM 2244 C CA . TRP A 1 279 ? 27.608 0.387 -1.750 1.00 74.44 279 TRP A CA 1
ATOM 2245 C C . TRP A 1 279 ? 27.513 0.935 -3.185 1.00 74.44 279 TRP A C 1
ATOM 2247 O O . TRP A 1 279 ? 27.379 0.169 -4.136 1.00 74.44 279 TRP A O 1
ATOM 2257 N N . PHE A 1 280 ? 27.593 2.249 -3.412 1.00 74.38 280 PHE A N 1
ATOM 2258 C CA . PHE A 1 280 ? 27.979 2.707 -4.748 1.00 74.38 280 PHE A CA 1
ATOM 2259 C C . PHE A 1 280 ? 29.496 2.559 -4.896 1.00 74.38 280 PHE A C 1
ATOM 2261 O O . PHE A 1 280 ? 30.247 3.072 -4.060 1.00 74.38 280 PHE A O 1
ATOM 2268 N N . PRO A 1 281 ? 29.984 1.875 -5.947 1.00 72.44 281 PRO A N 1
ATOM 2269 C CA . PRO A 1 281 ? 31.414 1.764 -6.177 1.00 72.44 281 PRO A CA 1
ATOM 2270 C C . PRO A 1 281 ? 32.014 3.166 -6.342 1.00 72.44 281 PRO A C 1
ATOM 2272 O O . PRO A 1 281 ? 31.646 3.915 -7.249 1.00 72.44 281 PRO A O 1
ATOM 2275 N N . LYS A 1 282 ? 32.958 3.523 -5.461 1.00 63.50 282 LYS A N 1
ATOM 2276 C CA . LYS A 1 282 ? 33.741 4.771 -5.497 1.00 63.50 282 LYS A CA 1
ATOM 2277 C C . LYS A 1 282 ? 34.758 4.730 -6.649 1.00 63.50 282 LYS A C 1
ATOM 2279 O O . LYS A 1 282 ? 35.964 4.736 -6.439 1.00 63.50 282 LYS A O 1
ATOM 2284 N N . GLY A 1 283 ? 34.278 4.632 -7.884 1.00 61.44 283 GLY A N 1
ATOM 2285 C CA . GLY A 1 283 ? 35.092 4.436 -9.083 1.00 61.44 283 GLY A CA 1
ATOM 2286 C C . GLY A 1 283 ? 35.597 5.719 -9.744 1.00 61.44 283 GLY A C 1
ATOM 2287 O O . GLY A 1 283 ? 35.591 5.776 -10.967 1.00 61.44 283 GLY A O 1
ATOM 2288 N N . ASN A 1 284 ? 35.997 6.758 -8.997 1.00 53.31 284 ASN A N 1
ATOM 2289 C CA . ASN A 1 284 ? 36.585 7.953 -9.626 1.00 53.31 284 ASN A CA 1
ATOM 2290 C C . ASN A 1 284 ? 37.644 8.686 -8.775 1.00 53.31 284 ASN A C 1
ATOM 2292 O O . ASN A 1 284 ? 37.645 9.909 -8.669 1.00 53.31 284 ASN A O 1
ATOM 2296 N N . GLN A 1 285 ? 38.578 7.939 -8.177 1.00 53.72 285 GLN A N 1
ATOM 2297 C CA . GLN A 1 285 ? 39.809 8.492 -7.579 1.00 53.72 285 GLN A CA 1
ATOM 2298 C C . GLN A 1 285 ? 41.087 7.907 -8.214 1.00 53.72 285 GLN A C 1
ATOM 2300 O O . GLN A 1 285 ? 42.076 7.666 -7.533 1.00 53.72 285 GLN A O 1
ATOM 2305 N N . GLY A 1 286 ? 41.075 7.666 -9.530 1.00 49.91 286 GLY A N 1
ATOM 2306 C CA . GLY A 1 286 ? 42.181 7.012 -10.248 1.00 49.91 286 GLY A CA 1
ATOM 2307 C C . GLY A 1 286 ? 42.774 7.782 -11.431 1.00 49.91 286 GLY A C 1
ATOM 2308 O O . GLY A 1 286 ? 43.430 7.164 -12.257 1.00 49.91 286 GLY A O 1
ATOM 2309 N N . LEU A 1 287 ? 42.544 9.094 -11.567 1.00 50.03 287 LEU A N 1
ATOM 2310 C CA . LEU A 1 287 ? 42.977 9.847 -12.759 1.00 50.03 287 LEU A CA 1
ATOM 2311 C C . LEU A 1 287 ? 43.571 11.228 -12.448 1.00 50.03 287 LEU A C 1
ATOM 2313 O O . LEU A 1 287 ? 43.258 12.187 -13.136 1.00 50.03 287 LEU A O 1
ATOM 2317 N N . ARG A 1 288 ? 44.434 11.365 -11.429 1.00 48.25 288 ARG A N 1
ATOM 2318 C CA . ARG A 1 288 ? 45.266 12.580 -11.254 1.00 48.25 288 ARG A CA 1
ATOM 2319 C C . ARG A 1 288 ? 46.590 12.351 -10.507 1.00 48.25 288 ARG A C 1
ATOM 2321 O O . ARG A 1 288 ? 46.942 13.196 -9.706 1.00 48.25 288 ARG A O 1
ATOM 2328 N N . GLN A 1 289 ? 47.349 11.275 -10.740 1.00 47.06 289 GLN A N 1
ATOM 2329 C CA . GLN A 1 289 ? 48.767 11.228 -10.309 1.00 47.06 289 GLN A CA 1
ATOM 2330 C C . GLN A 1 289 ? 49.630 10.342 -11.225 1.00 47.06 289 GLN A C 1
ATOM 2332 O O . GLN A 1 289 ? 50.030 9.253 -10.838 1.00 47.06 289 GLN A O 1
ATOM 2337 N N . THR A 1 290 ? 49.949 10.813 -12.434 1.00 51.94 290 THR A N 1
ATOM 2338 C CA . THR A 1 290 ? 51.147 10.365 -13.177 1.00 51.94 290 THR A CA 1
ATOM 2339 C C . THR A 1 290 ? 51.749 11.527 -13.971 1.00 51.94 290 THR A C 1
ATOM 2341 O O . THR A 1 290 ? 51.940 11.435 -15.177 1.00 51.94 290 THR A O 1
ATOM 2344 N N . GLU A 1 291 ? 52.054 12.641 -13.310 1.00 50.00 291 GLU A N 1
ATOM 2345 C CA . GLU A 1 291 ? 53.057 13.583 -13.817 1.00 50.00 291 GLU A CA 1
ATOM 2346 C C . GLU A 1 291 ? 54.049 13.847 -12.687 1.00 50.00 291 GLU A C 1
ATOM 2348 O O . GLU A 1 291 ? 53.770 14.557 -11.727 1.00 50.00 291 GLU A O 1
ATOM 2353 N N . GLY A 1 292 ? 55.190 13.164 -12.766 1.00 43.31 292 GLY A N 1
ATOM 2354 C CA . GLY A 1 292 ? 56.208 13.139 -11.723 1.00 43.31 292 GLY A CA 1
ATOM 2355 C C . GLY A 1 292 ? 57.529 12.594 -12.255 1.00 43.31 292 GLY A C 1
ATOM 2356 O O . GLY A 1 292 ? 57.959 11.515 -11.875 1.00 43.31 292 GLY A O 1
ATOM 2357 N N . VAL A 1 293 ? 58.106 13.330 -13.209 1.00 52.56 293 VAL A N 1
ATOM 2358 C CA . VAL A 1 293 ? 59.548 13.535 -13.445 1.00 52.56 293 VAL A CA 1
ATOM 2359 C C . VAL A 1 293 ? 60.477 12.352 -13.114 1.00 52.56 293 VAL A C 1
ATOM 2361 O O . VAL A 1 293 ? 60.946 12.197 -11.990 1.00 52.56 293 VAL A O 1
ATOM 2364 N N . LYS A 1 294 ? 60.883 11.600 -14.145 1.00 45.22 294 LYS A N 1
ATOM 2365 C CA . LYS A 1 294 ? 62.058 10.716 -14.094 1.00 45.22 294 LYS A CA 1
ATOM 2366 C C . LYS A 1 294 ? 63.243 11.421 -14.768 1.00 45.22 294 LYS A C 1
ATOM 2368 O O . LYS A 1 294 ? 63.373 11.384 -15.989 1.00 45.22 294 LYS A O 1
ATOM 2373 N N . ARG A 1 295 ? 64.092 12.099 -13.982 1.00 49.03 295 ARG A N 1
ATOM 2374 C CA . ARG A 1 295 ? 65.438 12.517 -14.431 1.00 49.03 295 ARG A CA 1
ATOM 2375 C C . ARG A 1 295 ? 66.299 11.267 -14.669 1.00 49.03 295 ARG A C 1
ATOM 2377 O O . ARG A 1 295 ? 66.259 10.365 -13.831 1.00 49.03 295 ARG A O 1
ATOM 2384 N N . PRO A 1 296 ? 67.097 11.201 -15.746 1.00 51.53 296 PRO A N 1
ATOM 2385 C CA . PRO A 1 296 ? 68.071 10.133 -15.931 1.00 51.53 296 PRO A CA 1
ATOM 2386 C C . PRO A 1 296 ? 69.350 10.422 -15.120 1.00 51.53 296 PRO A C 1
ATOM 2388 O O . PRO A 1 296 ? 69.764 11.582 -15.042 1.00 51.53 296 PRO A O 1
ATOM 2391 N N . PRO A 1 297 ? 70.001 9.407 -14.524 1.00 54.09 297 PRO A N 1
ATOM 2392 C CA . PRO A 1 297 ? 71.299 9.586 -13.895 1.00 54.09 297 PRO A CA 1
ATOM 2393 C C . PRO A 1 297 ? 72.433 9.584 -14.928 1.00 54.09 297 PRO A C 1
ATOM 2395 O O . PRO A 1 297 ? 72.414 8.869 -15.931 1.00 54.09 297 PRO A O 1
ATOM 2398 N N . HIS A 1 298 ? 73.421 10.419 -14.626 1.00 46.72 298 HIS A N 1
ATOM 2399 C CA . HIS A 1 298 ? 74.665 10.649 -15.344 1.00 46.72 298 HIS A CA 1
ATOM 2400 C C . HIS A 1 298 ? 75.459 9.358 -15.599 1.00 46.72 298 HIS A C 1
ATOM 2402 O O . HIS A 1 298 ? 75.675 8.557 -14.692 1.00 46.72 298 HIS A O 1
ATOM 2408 N N . ARG A 1 299 ? 75.955 9.208 -16.832 1.00 47.62 299 ARG A N 1
ATOM 2409 C CA . ARG A 1 299 ? 76.984 8.237 -17.217 1.00 47.62 299 ARG A CA 1
ATOM 2410 C C . ARG A 1 299 ? 78.324 8.974 -17.241 1.00 47.62 299 ARG A C 1
ATOM 2412 O O . ARG A 1 299 ? 78.499 9.881 -18.050 1.00 47.62 299 ARG A O 1
ATOM 2419 N N . THR A 1 300 ? 79.239 8.627 -16.343 1.00 58.25 300 THR A N 1
ATOM 2420 C CA . THR A 1 300 ? 80.650 9.025 -16.438 1.00 58.25 300 THR A CA 1
ATOM 2421 C C . THR A 1 300 ? 81.376 8.148 -17.469 1.00 58.25 300 THR A C 1
ATOM 2423 O O . THR A 1 300 ? 80.975 6.997 -17.673 1.00 58.25 300 THR A O 1
ATOM 2426 N N . PRO A 1 301 ? 82.416 8.663 -18.147 1.00 55.94 301 PRO A N 1
ATOM 2427 C CA . PRO A 1 301 ? 83.205 7.902 -19.107 1.00 55.94 301 PRO A CA 1
ATOM 2428 C C . PRO A 1 301 ? 84.434 7.267 -18.433 1.00 55.94 301 PRO A C 1
ATOM 2430 O O . PRO A 1 301 ? 85.097 7.904 -17.618 1.00 55.94 301 PRO A O 1
ATOM 2433 N N . SER A 1 302 ? 84.770 6.036 -18.819 1.00 47.06 302 SER A N 1
ATOM 2434 C CA . SER A 1 302 ? 86.110 5.460 -18.652 1.00 47.06 302 SER A CA 1
ATOM 2435 C C . SER A 1 302 ? 86.566 4.925 -20.001 1.00 47.06 302 SER A C 1
ATOM 2437 O O . SER A 1 302 ? 86.070 3.890 -20.442 1.00 47.06 302 SER A O 1
ATOM 2439 N N . SER A 1 303 ? 87.417 5.698 -20.675 1.00 48.94 303 SER A N 1
ATOM 2440 C CA . SER A 1 303 ? 88.771 5.342 -21.132 1.00 48.94 303 SER A CA 1
ATOM 2441 C C . SER A 1 303 ? 89.286 6.404 -22.091 1.00 48.94 303 SER A C 1
ATOM 2443 O O . SER A 1 303 ? 88.519 6.794 -22.998 1.00 48.94 303 SER A O 1
#

pLDDT: mean 71.56, std 21.14, range [30.83, 98.19]

Foldseek 3Di:
DDDDDDDDDDDPPPPDVVVVVVVVVVVVVVVVVVVVVVVVVVVVVVVVVVVVVVVVVVVVVVVVVVVVVVVVVVVVVVVVVVVVVVPPDPPDDPPDPVVVVVVVVVVVVVVVVPDDDDDDDDDDDDDDDDDDDDDDDDDDDDDDDDDDDDDDDDDDDDDDDDDPPPPPPPDDVVVVVVLVVLLVVLLVPQAAAPLALQCLVVNVVSLCVSCVSVPDDLLVSLVSCLVRYDPVLNVVSVVLCVVQVVPSPVSSVVSVVVSCVRRVDPVSVVVSVVVVVVPPPPPPPPPPDDDDDDDDDDDDDDD

Sequence (303 aa):
MDQKSVVSNRTRSRFSSAPSKALAVRAELEMAKAGLLFVERENKLREAKAKMESEEKTLEAQREIALKEAALKAFEEYVSLSEEKSSIHLDQTPADPMQRTREYVAEQTAQLNSQPAAPQLVQSSALQHTRSPASQFDQPTNSEASSSYSPDPPDPSDDHRRRCSTENRHDHSSDLTRYFARRELLQASMLKFSDRPKDYRAWRRSFRNSIVDLHLTPSEEMDLLVKWLGPASTEHANRLRTAYLNHPEKGLQEIWKRLEKCYGSPEAIEDSLFERIHWFPKGNQGLRQTEGVKRPPHRTPSS

Secondary structure (DSSP, 8-state):
---------------SHHHHHHHHHHHHHHHHHHHHHHHHHHHHHHHHHHHHHHHHHHHHHHHHHHHHHHHHHHHHHHHHHHHHGGGS--------HHHHHHHHHHHHHHHHTSS----------------------------------PPPPPPP-----------S--SHHHHHHHHHHHHHHHHHHPPPP-S-HHHHHHHHHHHHHHHGGG---HHHHHHHHHHHS-HHHHHHHHHHHHHTTT-HHHHHHHHHHHHIIIIISHHHHHHHHHHHHHTS----S-SS------PPPP-----